Protein AF-A0A6M3KJ71-F1 (afdb_monomer)

Radius of gyration: 17.33 Å; Cα contacts (8 Å, |Δi|>4): 480; chains: 1; bounding box: 39×40×44 Å

Foldseek 3Di:
DQDAAFLVNVLVVLLVCLVVLFFAFEFECQLVNLVLLVCVVVVHQPVQCCQFQVQDSVCSVVLLLLLLLLLQPHPEYEALVLCVPPVLLVVPDPDDPVSVVSRVCRVVSCVVSPNPDRHYYHNQSLQLLQAPPAPDHVLNSQAQWEEEEEEQDPVVCVQSVVRHVHYHYDHADHTSRNRVVPPLVVLLVCLLVCLSVTSEYEYQDPSSSSSSRSSSSVSSHHYYDSHCLSVCLPVVDDDPSCVSFWHQDPVGSSHIHGDPPSVRND

InterPro domains:
  IPR055171 GT-D fold-like domain [PF22882] (7-231)

Sequence (266 aa):
MERIATVSQILDDIEHSINNELPFSLVRFGDGGLKVFEGYLNHKELYTQHRQEGIPLEFFGELTDGWVRCANEANYVDSPIVYFKDEIFIKRNKTSAGTKDLMSRWNEIHEKVGITNKNYCNPEIGHMLFAKNCKRNLLDIIHDKSICCITNYFEAEKLLSKYVGKVTFKIIPGFFGNHYNVCFNSIMDEIKEEATKYDLWLIGAGELGRLYTGEIKRCGGRTIDIGKVFDAWVRRKLDKRMLLIATLCEDHKLLFVIGNESENIE

Mean predicted aligned error: 4.55 Å

Solvent-accessible surface area (backbone atoms only — not comparable to full-atom values): 14289 Å² total; per-residue (Å²): 130,88,63,66,55,28,49,51,60,54,52,50,52,50,49,50,23,50,79,67,67,40,57,32,22,34,41,68,46,62,74,66,42,49,51,50,50,56,27,57,78,66,75,44,86,60,61,66,57,26,59,32,35,40,44,57,80,84,46,49,61,60,50,50,55,44,38,30,50,23,42,50,71,29,68,30,29,41,36,63,63,69,46,65,76,71,45,56,53,62,73,72,46,93,66,54,69,68,56,53,55,53,52,73,41,42,66,61,53,35,53,75,69,59,41,77,60,68,48,25,26,54,64,60,41,42,50,58,41,27,21,63,85,46,100,69,36,48,63,72,67,42,43,67,31,37,33,36,33,36,29,58,57,72,71,46,50,77,60,48,54,78,54,26,60,38,71,47,78,49,76,44,54,49,89,59,48,22,32,47,75,74,44,42,66,60,52,53,51,48,32,68,76,42,24,63,80,29,58,35,33,44,31,32,44,71,85,62,31,44,48,51,34,31,49,22,25,76,53,46,5,26,29,36,49,34,44,65,44,59,52,26,47,68,68,72,47,72,55,82,72,47,58,77,46,37,45,79,33,90,93,36,72,78,31,24,39,59,46,91,87,54,88,47,64,108

Nearest PDB structures (foldseek):
  3lrx-assembly3_C  TM=5.865E-01  e=2.617E-01  Pyrococcus furiosus
  1ml4-assembly1_A  TM=4.928E-01  e=8.965E-01  Pyrococcus abyssi
  1duv-assembly1_I  TM=5.727E-01  e=2.597E+00  Escherichia coli
  4e2f-assembly1_E  TM=4.889E-01  e=6.725E+00  Escherichia coli K-12
  3csu-assembly1_A  TM=1.770E-01  e=5.376E+00  Escherichia coli K-12

pLDDT: mean 90.56, std 11.07, range [48.81, 98.88]

Structure (mmCIF, N/CA/C/O backbone):
data_AF-A0A6M3KJ71-F1
#
_entry.id   AF-A0A6M3KJ71-F1
#
loop_
_atom_site.group_PDB
_atom_site.id
_atom_site.type_symbol
_atom_site.label_atom_id
_atom_site.label_alt_id
_atom_site.label_comp_id
_atom_site.label_asym_id
_atom_site.label_entity_id
_atom_site.label_seq_id
_atom_site.pdbx_PDB_ins_code
_atom_site.Cartn_x
_atom_site.Cartn_y
_atom_site.Cartn_z
_atom_site.occupancy
_atom_site.B_iso_or_equiv
_atom_site.auth_seq_id
_atom_site.auth_comp_id
_atom_site.auth_asym_id
_atom_site.auth_atom_id
_atom_site.pdbx_PDB_model_num
ATOM 1 N N . MET A 1 1 ? -16.357 4.191 -19.929 1.00 60.72 1 MET A N 1
ATOM 2 C CA . MET A 1 1 ? -15.637 5.011 -18.934 1.00 60.72 1 MET A CA 1
ATOM 3 C C . MET A 1 1 ? -15.330 4.099 -17.764 1.00 60.72 1 MET A C 1
ATOM 5 O O . MET A 1 1 ? -16.259 3.474 -17.269 1.00 60.72 1 MET A O 1
ATOM 9 N N . GLU A 1 2 ? -14.062 3.930 -17.400 1.00 71.56 2 GLU A N 1
ATOM 10 C CA . GLU A 1 2 ? -13.696 3.055 -16.280 1.00 71.56 2 GLU A CA 1
ATOM 11 C C . GLU A 1 2 ? -14.212 3.652 -14.960 1.00 71.56 2 GLU A C 1
ATOM 13 O O . GLU A 1 2 ? -14.100 4.866 -14.723 1.00 71.56 2 GLU A O 1
ATOM 18 N N . ARG A 1 3 ? -14.842 2.804 -14.138 1.00 83.31 3 ARG A N 1
ATOM 19 C CA . ARG A 1 3 ? -15.396 3.178 -12.833 1.00 83.31 3 ARG A CA 1
ATOM 20 C C . ARG A 1 3 ? -14.259 3.226 -11.816 1.00 83.31 3 ARG A C 1
ATOM 22 O O . ARG A 1 3 ? -13.487 2.280 -11.722 1.00 83.31 3 ARG A O 1
ATOM 29 N N . ILE A 1 4 ? -14.185 4.322 -11.067 1.00 90.06 4 ILE A N 1
ATOM 30 C CA . ILE A 1 4 ? -13.265 4.479 -9.939 1.00 90.06 4 ILE A CA 1
ATOM 31 C C . ILE A 1 4 ? -14.068 4.281 -8.662 1.00 90.06 4 ILE A C 1
ATOM 33 O O . ILE A 1 4 ? -15.144 4.860 -8.521 1.00 90.06 4 ILE A O 1
ATOM 37 N N . ALA A 1 5 ? -13.571 3.425 -7.777 1.00 92.81 5 ALA A N 1
ATOM 38 C CA . ALA A 1 5 ? -14.164 3.180 -6.476 1.00 92.81 5 ALA A CA 1
ATOM 39 C C . ALA A 1 5 ? -14.009 4.410 -5.578 1.00 92.81 5 ALA A C 1
ATOM 41 O O . ALA A 1 5 ? -12.935 5.022 -5.530 1.00 92.81 5 ALA A O 1
ATOM 42 N N . THR A 1 6 ? -15.084 4.767 -4.877 1.00 91.81 6 THR A N 1
ATOM 43 C CA . THR A 1 6 ? -15.064 5.886 -3.927 1.00 91.81 6 THR A CA 1
ATOM 44 C C . THR A 1 6 ? -14.384 5.474 -2.628 1.00 91.81 6 THR A C 1
ATOM 46 O O . THR A 1 6 ? -14.260 4.285 -2.317 1.00 91.81 6 THR A O 1
ATOM 49 N N . VAL A 1 7 ? -13.943 6.458 -1.840 1.00 92.69 7 VAL A N 1
ATOM 50 C CA . VAL A 1 7 ? -13.374 6.192 -0.510 1.00 92.69 7 VAL A CA 1
ATOM 51 C C . VAL A 1 7 ? -14.382 5.446 0.365 1.00 92.69 7 VAL A C 1
ATOM 53 O O . VAL A 1 7 ? -14.001 4.474 1.011 1.00 92.69 7 VAL A O 1
ATOM 56 N N . SER A 1 8 ? -15.664 5.835 0.335 1.00 94.38 8 SER A N 1
ATOM 57 C CA . SER A 1 8 ? -16.718 5.160 1.104 1.00 94.38 8 SER A CA 1
ATOM 58 C C . SER A 1 8 ? -16.852 3.685 0.727 1.00 94.38 8 SER A C 1
ATOM 60 O O . SER A 1 8 ? -16.861 2.841 1.614 1.00 94.38 8 SER A O 1
ATOM 62 N N . GLN A 1 9 ? -16.875 3.359 -0.573 1.00 96.06 9 GLN A N 1
ATOM 63 C CA . GLN A 1 9 ? -16.955 1.966 -1.042 1.00 96.06 9 GLN A CA 1
ATOM 64 C C . GLN A 1 9 ? -15.791 1.121 -0.514 1.00 96.06 9 GLN A C 1
ATOM 66 O O . GLN A 1 9 ? -15.990 0.012 -0.030 1.00 96.06 9 GLN A O 1
ATOM 71 N N . ILE A 1 10 ? -14.573 1.665 -0.562 1.00 97.56 10 ILE A N 1
ATOM 72 C CA . ILE A 1 10 ? -13.379 0.962 -0.084 1.00 97.56 10 ILE A CA 1
ATOM 73 C C . ILE A 1 10 ? -13.416 0.796 1.442 1.00 97.56 10 ILE A C 1
ATOM 75 O O . ILE A 1 10 ? -13.064 -0.268 1.944 1.00 97.56 10 ILE A O 1
ATOM 79 N N . LEU A 1 11 ? -13.844 1.819 2.187 1.00 98.06 11 LEU A N 1
ATOM 80 C CA . LEU A 1 11 ? -13.993 1.753 3.645 1.00 98.06 11 LEU A CA 1
ATOM 81 C C . LEU A 1 11 ? -15.028 0.701 4.069 1.00 98.06 11 LEU A C 1
ATOM 83 O O . LEU A 1 11 ? -14.771 -0.049 5.013 1.00 98.06 11 LEU A O 1
ATOM 87 N N . ASP A 1 12 ? -16.160 0.625 3.370 1.00 98.19 12 ASP A N 1
ATOM 88 C CA . ASP A 1 12 ? -17.207 -0.361 3.640 1.00 98.19 12 ASP A CA 1
ATOM 89 C C . ASP A 1 12 ? -16.717 -1.787 3.354 1.00 98.19 12 ASP A C 1
ATOM 91 O O . ASP A 1 12 ? -16.912 -2.679 4.179 1.00 98.19 12 ASP A O 1
ATOM 95 N N . ASP A 1 13 ? -15.992 -1.997 2.252 1.00 98.62 13 ASP A N 1
ATOM 96 C CA . ASP A 1 13 ? -15.409 -3.302 1.928 1.00 98.62 13 ASP A CA 1
ATOM 97 C C . ASP A 1 13 ? -14.323 -3.730 2.922 1.00 98.62 13 ASP A C 1
ATOM 99 O O . ASP A 1 13 ? -14.247 -4.909 3.276 1.00 98.62 13 ASP A O 1
ATOM 103 N N . ILE A 1 14 ? -13.489 -2.794 3.395 1.00 98.69 14 ILE A N 1
ATOM 104 C CA . ILE A 1 14 ? -12.480 -3.069 4.430 1.00 98.69 14 ILE A CA 1
ATOM 105 C C . ILE A 1 14 ? -13.166 -3.502 5.726 1.00 98.69 14 ILE A C 1
ATOM 107 O O . ILE A 1 14 ? -12.809 -4.531 6.295 1.00 98.69 14 ILE A O 1
ATOM 111 N N . GLU A 1 15 ? -14.158 -2.746 6.199 1.00 98.50 15 GLU A N 1
ATOM 112 C CA . GLU A 1 15 ? -14.886 -3.088 7.424 1.00 98.50 15 GLU A CA 1
ATOM 113 C C . GLU A 1 15 ? -15.635 -4.414 7.282 1.00 98.50 15 GLU A C 1
ATOM 115 O O . GLU A 1 15 ? -15.572 -5.258 8.177 1.00 98.50 15 GLU A O 1
ATOM 120 N N . HIS A 1 16 ? -16.301 -4.634 6.148 1.00 98.69 16 HIS A N 1
ATOM 121 C CA . HIS A 1 16 ? -16.966 -5.897 5.859 1.00 98.69 16 HIS A CA 1
ATOM 122 C C . HIS A 1 16 ? -15.974 -7.063 5.890 1.00 98.69 16 HIS A C 1
ATOM 124 O O . HIS A 1 16 ? -16.242 -8.085 6.522 1.00 98.69 16 HIS A O 1
ATOM 130 N N . SER A 1 17 ? -14.813 -6.900 5.258 1.00 98.81 17 SER A N 1
ATOM 131 C CA . SER A 1 17 ? -13.751 -7.899 5.245 1.00 98.81 17 SER A CA 1
ATOM 132 C C . SER A 1 17 ? -13.217 -8.200 6.646 1.00 98.81 17 SER A C 1
ATOM 134 O O . SER A 1 17 ? -13.065 -9.375 6.980 1.00 98.81 17 SER A O 1
ATOM 136 N N . ILE A 1 18 ? -12.993 -7.177 7.477 1.00 98.62 18 ILE A N 1
ATOM 137 C CA . ILE A 1 18 ? -12.570 -7.345 8.874 1.00 98.62 18 ILE A CA 1
ATOM 138 C C . ILE A 1 18 ? -13.637 -8.116 9.660 1.00 98.62 18 ILE A C 1
ATOM 140 O O . ILE A 1 18 ? -13.325 -9.119 10.295 1.00 98.62 18 ILE A O 1
ATOM 144 N N . ASN A 1 19 ? -14.900 -7.693 9.581 1.00 98.31 19 ASN A N 1
ATOM 145 C CA . ASN A 1 19 ? -15.990 -8.258 10.381 1.00 98.31 19 ASN A CA 1
ATOM 146 C C . ASN A 1 19 ? -16.378 -9.692 9.987 1.00 98.31 19 ASN A C 1
ATOM 148 O O . ASN A 1 19 ? -16.940 -10.411 10.807 1.00 98.31 19 ASN A O 1
ATOM 152 N N . ASN A 1 20 ? -16.107 -10.098 8.744 1.00 98.50 20 ASN A N 1
ATOM 153 C CA . ASN A 1 20 ? -16.465 -11.422 8.216 1.00 98.50 20 ASN A CA 1
ATOM 154 C C . ASN A 1 20 ? -15.248 -12.308 7.958 1.00 98.50 20 ASN A C 1
ATOM 156 O O . ASN A 1 20 ? -15.350 -13.337 7.295 1.00 98.50 20 ASN A O 1
ATOM 160 N N . GLU A 1 21 ? -14.086 -11.873 8.428 1.00 98.00 21 GLU A N 1
ATOM 161 C CA . GLU A 1 21 ? -12.820 -12.547 8.216 1.00 98.00 21 GLU A CA 1
ATOM 162 C C . GLU A 1 21 ? -12.514 -12.885 6.735 1.00 98.00 21 GLU A C 1
ATOM 164 O O . GLU A 1 21 ? -11.814 -13.850 6.423 1.00 98.00 21 GLU A O 1
ATOM 169 N N . LEU A 1 22 ? -12.933 -12.038 5.792 1.00 98.69 22 LEU A N 1
ATOM 170 C CA . LEU A 1 22 ? -12.684 -12.263 4.365 1.00 98.69 22 LEU A CA 1
ATOM 171 C C . LEU A 1 22 ? -11.316 -11.715 3.942 1.00 98.69 22 LEU A C 1
ATOM 173 O O . LEU A 1 22 ? -10.945 -10.642 4.417 1.00 98.69 22 LEU A O 1
ATOM 177 N N . PRO A 1 23 ? -10.570 -12.376 3.040 1.00 98.75 23 PRO A N 1
ATOM 178 C CA . PRO A 1 23 ? -9.295 -11.853 2.559 1.00 98.75 23 PRO A CA 1
ATOM 179 C C . PRO A 1 23 ? -9.476 -10.564 1.753 1.00 98.75 23 PRO A C 1
ATOM 181 O O . PRO A 1 23 ? -10.368 -10.471 0.904 1.00 98.75 23 PRO A O 1
ATOM 184 N N . PHE A 1 24 ? -8.594 -9.588 1.966 1.00 98.81 24 PHE A N 1
ATOM 185 C CA . PHE A 1 24 ? -8.672 -8.291 1.292 1.00 98.81 24 PHE A CA 1
ATOM 186 C C . PHE A 1 24 ? -7.295 -7.757 0.916 1.00 98.81 24 PHE A C 1
ATOM 188 O O . PHE A 1 24 ? -6.362 -7.834 1.711 1.00 98.81 24 PHE A O 1
ATOM 195 N N . SER A 1 25 ? -7.164 -7.164 -0.271 1.00 98.75 25 SER A N 1
ATOM 196 C CA . SER A 1 25 ? -5.983 -6.370 -0.612 1.00 98.75 25 SER A CA 1
ATOM 197 C C . SER A 1 25 ? -6.306 -5.159 -1.478 1.00 98.75 25 SER A C 1
ATOM 199 O O . SER A 1 25 ? -7.096 -5.230 -2.423 1.00 98.75 25 SER A O 1
ATOM 201 N N . LEU A 1 26 ? -5.629 -4.055 -1.166 1.00 98.56 26 LEU A N 1
ATOM 202 C CA . LEU A 1 26 ? -5.510 -2.879 -2.020 1.00 98.56 26 LEU A CA 1
ATOM 203 C C . LEU A 1 26 ? -4.036 -2.682 -2.375 1.00 98.56 26 LEU A C 1
ATOM 205 O O . LEU A 1 26 ? -3.204 -2.487 -1.486 1.00 98.56 26 LEU A O 1
ATOM 209 N N . VAL A 1 27 ? -3.730 -2.707 -3.672 1.00 97.00 27 VAL A N 1
ATOM 210 C CA . VAL A 1 27 ? -2.364 -2.590 -4.206 1.00 97.00 27 VAL A CA 1
ATOM 211 C C . VAL A 1 27 ? -2.222 -1.285 -4.981 1.00 97.00 27 VAL A C 1
ATOM 213 O O . VAL A 1 27 ? -3.121 -0.912 -5.734 1.00 97.00 27 VAL A O 1
ATOM 216 N N . ARG A 1 28 ? -1.095 -0.581 -4.819 1.00 94.38 28 ARG A N 1
ATOM 217 C CA . ARG A 1 28 ? -0.851 0.694 -5.508 1.00 94.38 28 ARG A CA 1
ATOM 218 C C . ARG A 1 28 ? 0.450 0.675 -6.288 1.00 94.38 28 ARG A C 1
ATOM 220 O O . ARG A 1 28 ? 1.508 0.425 -5.726 1.00 94.38 28 ARG A O 1
ATOM 227 N N . PHE A 1 29 ? 0.413 0.996 -7.569 1.00 90.56 29 PHE A N 1
ATOM 228 C CA . PHE A 1 29 ? 1.568 1.120 -8.446 1.00 90.56 29 PHE A CA 1
ATOM 229 C C . PHE A 1 29 ? 2.122 2.540 -8.467 1.00 90.56 29 PHE A C 1
ATOM 231 O O . PHE A 1 29 ? 3.341 2.711 -8.357 1.00 90.56 29 PHE A O 1
ATOM 238 N N . GLY A 1 30 ? 1.267 3.562 -8.530 1.00 85.19 30 GLY A N 1
ATOM 239 C CA . GLY A 1 30 ? 1.697 4.945 -8.728 1.00 85.19 30 GLY A CA 1
ATOM 240 C C . GLY A 1 30 ? 2.661 5.115 -9.916 1.00 85.19 30 GLY A C 1
ATOM 241 O O . GLY A 1 30 ? 2.751 4.284 -10.817 1.00 85.19 30 GLY A O 1
ATOM 242 N N . ASP A 1 31 ? 3.443 6.196 -9.921 1.00 83.56 31 ASP A N 1
ATOM 243 C CA . ASP A 1 31 ? 4.436 6.437 -10.978 1.00 83.56 31 ASP A CA 1
ATOM 244 C C . ASP A 1 31 ? 5.687 5.552 -10.851 1.00 83.56 31 ASP A C 1
ATOM 246 O O . ASP A 1 31 ? 6.355 5.300 -11.849 1.00 83.56 31 ASP A O 1
ATOM 250 N N . GLY A 1 32 ? 6.024 5.092 -9.641 1.00 86.31 32 GLY A N 1
ATOM 251 C CA . GLY A 1 32 ? 7.152 4.184 -9.404 1.00 86.31 32 GLY A CA 1
ATOM 252 C C . GLY A 1 32 ? 6.937 2.817 -10.052 1.00 86.31 32 GLY A C 1
ATOM 253 O O . GLY A 1 32 ? 7.763 2.384 -10.854 1.00 86.31 32 GLY A O 1
ATOM 254 N N . GLY A 1 33 ? 5.776 2.203 -9.801 1.00 91.19 33 GLY A N 1
ATOM 255 C CA . GLY A 1 33 ? 5.411 0.911 -10.380 1.00 91.19 33 GLY A CA 1
ATOM 256 C C . GLY A 1 33 ? 5.304 0.964 -11.904 1.00 91.19 33 GLY A C 1
ATOM 257 O O . GLY A 1 33 ? 5.854 0.105 -12.588 1.00 91.19 33 GLY A O 1
ATOM 258 N N . LEU A 1 34 ? 4.709 2.031 -12.454 1.00 91.75 34 LEU A N 1
ATOM 259 C CA . LEU A 1 34 ? 4.659 2.233 -13.907 1.00 91.75 34 LEU A CA 1
ATOM 260 C C . LEU A 1 34 ? 6.055 2.357 -14.535 1.00 91.75 34 LEU A C 1
ATOM 262 O O . LEU A 1 34 ? 6.270 1.843 -15.628 1.00 91.75 34 LEU A O 1
ATOM 266 N N . LYS A 1 35 ? 7.024 2.997 -13.861 1.00 91.56 35 LYS A N 1
ATOM 267 C CA . LYS A 1 35 ? 8.410 3.079 -14.367 1.00 91.56 35 LYS A CA 1
ATOM 268 C C . LYS A 1 35 ? 9.074 1.710 -14.421 1.00 91.56 35 LYS A C 1
ATOM 270 O O . LYS A 1 35 ? 9.840 1.461 -15.346 1.00 91.56 35 LYS A O 1
ATOM 275 N N . VAL A 1 36 ? 8.799 0.851 -13.440 1.00 93.31 36 VAL A N 1
ATOM 276 C CA . VAL A 1 36 ? 9.319 -0.521 -13.413 1.00 93.31 36 VAL A CA 1
ATOM 277 C C . VAL A 1 36 ? 8.710 -1.342 -14.545 1.00 93.31 36 VAL A C 1
ATOM 279 O O . VAL A 1 36 ? 9.464 -1.936 -15.309 1.00 93.31 36 VAL A O 1
ATOM 282 N N . PHE A 1 37 ? 7.386 -1.299 -14.733 1.00 94.88 37 PHE A N 1
ATOM 283 C CA . PHE A 1 37 ? 6.738 -1.986 -15.855 1.00 94.88 37 PHE A CA 1
ATOM 284 C C . PHE A 1 37 ? 7.225 -1.486 -17.217 1.00 94.88 37 PHE A C 1
ATOM 286 O O . PHE A 1 37 ? 7.590 -2.292 -18.066 1.00 94.88 37 PHE A O 1
ATOM 293 N N . GLU A 1 38 ? 7.293 -0.169 -17.428 1.00 93.81 38 GLU A N 1
ATOM 294 C CA . GLU A 1 38 ? 7.803 0.403 -18.680 1.00 93.81 38 GLU A CA 1
ATOM 295 C C . GLU A 1 38 ? 9.272 0.024 -18.909 1.00 93.81 38 GLU A C 1
ATOM 297 O O . GLU A 1 38 ? 9.673 -0.246 -20.039 1.00 93.81 38 GLU A O 1
ATOM 302 N N . GLY A 1 39 ? 10.092 0.003 -17.856 1.00 92.81 39 GLY A N 1
ATOM 303 C CA . GLY A 1 39 ? 11.475 -0.447 -17.954 1.00 92.81 39 GLY A CA 1
ATOM 304 C C . GLY A 1 39 ? 11.566 -1.914 -18.365 1.00 92.81 39 GLY A C 1
ATOM 305 O O . GLY A 1 39 ? 12.260 -2.225 -19.329 1.00 92.81 39 GLY A O 1
ATOM 306 N N . TYR A 1 40 ? 10.795 -2.781 -17.709 1.00 92.88 40 TYR A N 1
ATOM 307 C CA . TYR A 1 40 ? 10.725 -4.210 -18.001 1.00 92.88 40 TYR A CA 1
ATOM 308 C C . TYR A 1 40 ? 10.257 -4.497 -19.437 1.00 92.88 40 TYR A C 1
ATOM 310 O O . TYR A 1 40 ? 10.962 -5.170 -20.186 1.00 92.88 40 TYR A O 1
ATOM 318 N N . LEU A 1 41 ? 9.133 -3.908 -19.864 1.00 93.38 41 LEU A N 1
ATOM 319 C CA . LEU A 1 41 ? 8.573 -4.080 -21.214 1.00 93.38 41 LEU A CA 1
ATOM 320 C C . LEU A 1 41 ? 9.524 -3.627 -22.331 1.00 93.38 41 LEU A C 1
ATOM 322 O O . LEU A 1 41 ? 9.450 -4.132 -23.447 1.00 93.38 41 LEU A O 1
ATOM 326 N N . ASN A 1 42 ? 10.394 -2.657 -22.046 1.00 93.12 42 ASN A N 1
ATOM 327 C CA . ASN A 1 42 ? 11.358 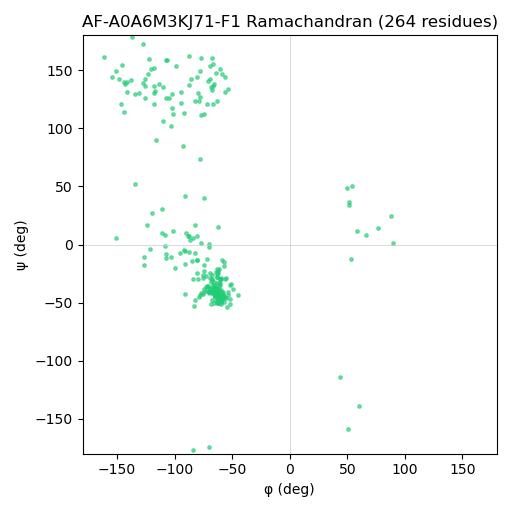-2.125 -23.007 1.00 93.12 42 ASN A CA 1
ATOM 328 C C . ASN A 1 42 ? 12.780 -2.679 -22.807 1.00 93.12 42 ASN A C 1
ATOM 330 O O . ASN A 1 42 ? 13.719 -2.115 -23.370 1.00 93.12 42 ASN A O 1
ATOM 334 N N . HIS A 1 43 ? 12.959 -3.721 -21.986 1.00 88.88 43 HIS A N 1
ATOM 335 C CA . HIS A 1 43 ? 14.265 -4.306 -21.658 1.00 88.88 43 HIS A CA 1
ATOM 336 C C . HIS A 1 43 ? 15.303 -3.269 -21.188 1.00 88.88 43 HIS A C 1
ATOM 338 O O . HIS A 1 43 ? 16.486 -3.341 -21.520 1.00 88.88 43 HIS A O 1
ATOM 344 N N . LYS A 1 44 ? 14.852 -2.257 -20.440 1.00 89.38 44 LYS A N 1
ATOM 345 C CA . LYS A 1 44 ? 15.721 -1.242 -19.842 1.00 89.38 44 LYS A CA 1
ATOM 346 C C . LYS A 1 44 ? 16.211 -1.725 -18.488 1.00 89.38 44 LYS A C 1
ATOM 348 O O . LYS A 1 44 ? 15.433 -2.184 -17.658 1.00 89.38 44 LYS A O 1
ATOM 353 N N . GLU A 1 45 ? 17.491 -1.503 -18.241 1.00 82.50 45 GLU A N 1
ATOM 354 C CA . GLU A 1 45 ? 18.113 -1.781 -16.954 1.00 82.50 45 GLU A CA 1
ATOM 355 C C . GLU A 1 45 ? 17.507 -0.923 -15.829 1.00 82.50 45 GLU A C 1
ATOM 357 O O . GLU A 1 45 ? 17.526 0.313 -15.870 1.00 82.50 45 GLU A O 1
ATOM 362 N N . LEU A 1 46 ? 17.003 -1.578 -14.781 1.00 89.25 46 LEU A N 1
ATOM 363 C CA . LEU A 1 46 ? 16.328 -0.956 -13.635 1.00 89.25 46 LEU A CA 1
ATOM 364 C C . LEU A 1 46 ? 17.308 -0.617 -12.495 1.00 89.25 46 LEU A C 1
ATOM 366 O O . LEU A 1 46 ? 17.012 -0.776 -11.309 1.00 89.25 46 LEU A O 1
ATOM 370 N N . TYR A 1 47 ? 18.487 -0.087 -12.847 1.00 88.44 47 TYR A N 1
ATOM 371 C CA . TYR A 1 47 ? 19.580 0.212 -11.905 1.00 88.44 47 TYR A CA 1
ATOM 372 C C . TYR A 1 47 ? 19.181 1.123 -10.741 1.00 88.44 47 TYR A C 1
ATOM 374 O O . TYR A 1 47 ? 19.793 1.090 -9.673 1.00 88.44 47 TYR A O 1
ATOM 382 N N . THR A 1 48 ? 18.193 1.994 -10.941 1.00 85.50 48 THR A N 1
ATOM 383 C CA . THR A 1 48 ? 17.737 2.901 -9.885 1.00 85.50 48 THR A CA 1
ATOM 384 C C . THR A 1 48 ? 17.051 2.120 -8.770 1.00 85.50 48 THR A C 1
ATOM 386 O O . THR A 1 48 ? 17.458 2.246 -7.619 1.00 85.50 48 THR A O 1
ATOM 389 N N . GLN A 1 49 ? 16.088 1.267 -9.115 1.00 87.69 49 GLN A N 1
ATOM 390 C CA . GLN A 1 49 ? 15.373 0.408 -8.175 1.00 87.69 49 GLN A CA 1
ATOM 391 C C . GLN A 1 49 ? 16.297 -0.653 -7.575 1.00 87.69 49 GLN A C 1
ATOM 393 O O . GLN A 1 49 ? 16.281 -0.839 -6.360 1.00 87.69 49 GLN A O 1
ATOM 398 N N . HIS A 1 50 ? 17.173 -1.257 -8.388 1.00 89.50 50 HIS A N 1
ATOM 399 C CA . HIS A 1 50 ? 18.217 -2.164 -7.905 1.00 89.50 50 HIS A CA 1
ATOM 400 C C . HIS A 1 50 ? 19.037 -1.526 -6.775 1.00 89.50 50 HIS A C 1
ATOM 402 O O . HIS A 1 50 ? 19.152 -2.094 -5.695 1.00 89.50 50 HIS A O 1
ATOM 408 N N . ARG A 1 51 ? 19.548 -0.303 -6.976 1.00 87.56 51 ARG A N 1
ATOM 409 C CA . ARG A 1 51 ? 20.339 0.397 -5.948 1.00 87.56 51 ARG A CA 1
ATOM 410 C C . ARG A 1 51 ? 19.524 0.818 -4.728 1.00 87.56 51 ARG A C 1
ATOM 412 O O . ARG A 1 51 ? 20.080 0.912 -3.642 1.00 87.56 51 ARG A O 1
ATOM 419 N N . GLN A 1 52 ? 18.249 1.152 -4.905 1.00 87.12 52 GLN A N 1
ATOM 420 C CA . GLN A 1 52 ? 17.403 1.673 -3.827 1.00 87.12 52 GLN A CA 1
ATOM 421 C C . GLN A 1 52 ? 16.905 0.577 -2.890 1.00 87.12 52 GLN A C 1
ATOM 423 O O . GLN A 1 52 ? 16.913 0.763 -1.675 1.00 87.12 52 GLN A O 1
ATOM 428 N N . GLU A 1 53 ? 16.476 -0.546 -3.456 1.00 88.25 53 GLU A N 1
ATOM 429 C CA . GLU A 1 53 ? 15.805 -1.630 -2.733 1.00 88.25 53 GLU A CA 1
ATOM 430 C C . GLU A 1 53 ? 16.710 -2.863 -2.578 1.00 88.25 53 GLU A C 1
ATOM 432 O O . GLU A 1 53 ? 16.407 -3.761 -1.797 1.00 88.25 53 GLU A O 1
ATOM 437 N N . GLY A 1 54 ? 17.843 -2.913 -3.286 1.00 91.56 54 GLY A N 1
ATOM 438 C CA . GLY A 1 54 ? 18.756 -4.059 -3.307 1.00 91.56 54 GLY A CA 1
ATOM 439 C C . GLY A 1 54 ? 18.268 -5.221 -4.175 1.00 91.56 54 GLY A C 1
ATOM 440 O O . GLY A 1 54 ? 18.791 -6.322 -4.041 1.00 91.56 54 GLY A O 1
ATOM 441 N N . ILE A 1 55 ? 17.260 -4.997 -5.026 1.00 92.94 55 ILE A N 1
ATOM 442 C CA . ILE A 1 55 ? 16.621 -6.031 -5.853 1.00 92.94 55 ILE A CA 1
ATOM 443 C C . ILE A 1 55 ? 17.574 -6.451 -6.982 1.00 92.94 55 ILE A C 1
ATOM 445 O O . ILE A 1 55 ? 17.935 -5.582 -7.780 1.00 92.94 55 ILE A O 1
ATOM 449 N N . PRO A 1 56 ? 17.979 -7.729 -7.097 1.00 93.50 56 PRO A N 1
ATOM 450 C CA . PRO A 1 56 ? 18.829 -8.206 -8.187 1.00 93.50 56 PRO A CA 1
ATOM 451 C C . PRO A 1 56 ? 18.211 -7.920 -9.561 1.00 93.50 56 PRO A C 1
ATOM 453 O O . PRO A 1 56 ? 16.992 -7.975 -9.717 1.00 93.50 56 PRO A O 1
ATOM 456 N N . LEU A 1 57 ? 19.033 -7.595 -10.563 1.00 92.31 57 LEU A N 1
ATOM 457 C CA . LEU A 1 57 ? 18.534 -7.205 -11.891 1.00 92.31 57 LEU A CA 1
ATOM 458 C C . LEU A 1 57 ? 17.770 -8.355 -12.560 1.00 92.31 57 LEU A C 1
ATOM 460 O O . LEU A 1 57 ? 16.716 -8.150 -13.157 1.00 92.31 57 LEU A O 1
ATOM 464 N N . GLU A 1 58 ? 18.263 -9.571 -12.366 1.00 92.38 58 GLU A N 1
ATOM 465 C CA . GLU A 1 58 ? 17.657 -10.825 -12.793 1.00 92.38 58 GLU A CA 1
ATOM 466 C C . GLU A 1 58 ? 16.302 -11.106 -12.124 1.00 92.38 58 GLU A C 1
ATOM 468 O O . GLU A 1 58 ? 15.460 -11.778 -12.713 1.00 92.38 58 GLU A O 1
ATOM 473 N N . PHE A 1 59 ? 16.049 -10.546 -10.935 1.00 94.50 59 PHE A N 1
ATOM 474 C CA . PHE A 1 59 ? 14.805 -10.760 -10.194 1.00 94.50 59 PHE A CA 1
ATOM 475 C C . PHE A 1 59 ? 13.654 -9.882 -10.700 1.00 94.50 59 PHE A C 1
ATOM 477 O O . PHE A 1 59 ? 12.498 -10.128 -10.366 1.00 94.50 59 PHE A O 1
ATOM 484 N N . PHE A 1 60 ? 13.915 -8.857 -11.519 1.00 93.44 60 PHE A N 1
ATOM 485 C CA . PHE A 1 60 ? 12.848 -7.946 -11.944 1.00 93.44 60 PHE A CA 1
ATOM 486 C C . PHE A 1 60 ? 11.757 -8.620 -12.778 1.00 93.44 60 PHE A C 1
ATOM 488 O O . PHE A 1 60 ? 10.617 -8.180 -12.690 1.00 93.44 60 PHE A O 1
ATOM 495 N N . GLY A 1 61 ? 12.065 -9.691 -13.519 1.00 94.19 61 GLY A N 1
ATOM 496 C CA . GLY A 1 61 ? 11.035 -10.476 -14.207 1.00 94.19 61 GLY A CA 1
ATOM 497 C C . GLY A 1 61 ? 10.078 -11.158 -13.228 1.00 94.19 61 GLY A C 1
ATOM 498 O O . GLY A 1 61 ? 8.864 -10.994 -13.324 1.00 94.19 61 GLY A O 1
ATOM 499 N N . GLU A 1 62 ? 10.626 -11.839 -12.220 1.00 95.81 62 GLU A N 1
ATOM 500 C CA . GLU A 1 62 ? 9.830 -12.474 -11.163 1.00 95.81 62 GLU A CA 1
ATOM 501 C C . GLU A 1 62 ? 9.051 -11.441 -10.338 1.00 95.81 62 GLU A C 1
ATOM 503 O O . GLU A 1 62 ? 7.886 -11.658 -9.995 1.00 95.81 62 GLU A O 1
ATOM 508 N N . LEU A 1 63 ? 9.660 -10.282 -10.065 1.00 95.81 63 LEU A N 1
ATOM 509 C CA . LEU A 1 63 ? 9.008 -9.162 -9.392 1.00 95.81 63 LEU A CA 1
ATOM 510 C C . LEU A 1 63 ? 7.791 -8.671 -10.184 1.00 95.81 63 LEU A C 1
ATOM 512 O O . LEU A 1 63 ? 6.719 -8.509 -9.598 1.00 95.81 63 LEU A O 1
ATOM 516 N N . THR A 1 64 ? 7.935 -8.438 -11.494 1.00 96.06 64 THR A N 1
ATOM 517 C CA . THR A 1 64 ? 6.827 -7.963 -12.333 1.00 96.06 64 THR A CA 1
ATOM 518 C C . THR A 1 64 ? 5.722 -9.002 -12.455 1.00 96.06 64 THR A C 1
ATOM 520 O O . THR A 1 64 ? 4.555 -8.645 -12.302 1.00 96.06 64 THR A O 1
ATOM 523 N N . ASP A 1 65 ? 6.063 -10.279 -12.627 1.00 97.38 65 ASP A N 1
ATOM 524 C CA . ASP A 1 65 ? 5.080 -11.366 -12.684 1.00 97.38 65 ASP A CA 1
ATOM 525 C C . ASP A 1 65 ? 4.324 -11.501 -11.356 1.00 97.38 65 ASP A C 1
ATOM 527 O O . ASP A 1 65 ? 3.097 -11.660 -11.315 1.00 97.38 65 ASP A O 1
ATOM 531 N N . GLY A 1 66 ? 5.049 -11.383 -10.242 1.00 98.00 66 GLY A N 1
ATOM 532 C CA . GLY A 1 66 ? 4.478 -11.351 -8.904 1.00 98.00 66 GLY A CA 1
ATOM 533 C C . GLY A 1 66 ? 3.530 -10.168 -8.719 1.00 98.00 66 GLY A C 1
ATOM 534 O O . GLY A 1 66 ? 2.416 -10.348 -8.229 1.00 98.00 66 GLY A O 1
ATOM 535 N N . TRP A 1 67 ? 3.915 -8.969 -9.154 1.00 97.69 67 TRP A N 1
ATOM 536 C CA . TRP A 1 67 ? 3.061 -7.781 -9.095 1.00 97.69 67 TRP A CA 1
ATOM 537 C C . TRP A 1 67 ? 1.787 -7.914 -9.924 1.00 97.69 67 TRP A C 1
ATOM 539 O O . TRP A 1 67 ? 0.717 -7.567 -9.427 1.00 97.69 67 TRP A O 1
ATOM 549 N N . VAL A 1 68 ? 1.882 -8.429 -11.152 1.00 98.00 68 VAL A N 1
ATOM 550 C CA . VAL A 1 68 ? 0.721 -8.662 -12.025 1.00 98.00 68 VAL A CA 1
ATOM 551 C C . VAL A 1 68 ? -0.256 -9.623 -11.354 1.00 98.00 68 VAL A C 1
ATOM 553 O O . VAL A 1 68 ? -1.454 -9.346 -11.287 1.00 98.00 68 VAL A O 1
ATOM 556 N N . ARG A 1 69 ? 0.254 -10.713 -10.770 1.00 98.38 69 ARG A N 1
ATOM 557 C CA . ARG A 1 69 ? -0.559 -11.656 -9.993 1.00 98.38 69 ARG A CA 1
ATOM 558 C C . ARG A 1 69 ? -1.239 -10.975 -8.805 1.00 98.38 69 ARG A C 1
ATOM 560 O O . ARG A 1 69 ? -2.449 -11.097 -8.650 1.00 98.38 69 ARG A O 1
ATOM 567 N N . CYS A 1 70 ? -0.484 -10.213 -8.011 1.00 98.19 70 CYS A N 1
ATOM 568 C CA . CYS A 1 70 ? -1.024 -9.488 -6.858 1.00 98.19 70 CYS A CA 1
ATOM 569 C C . CYS A 1 70 ? -2.114 -8.488 -7.271 1.00 98.19 70 CYS A C 1
ATOM 571 O O . CYS A 1 70 ? -3.135 -8.396 -6.599 1.00 98.19 70 CYS A O 1
ATOM 573 N N . ALA A 1 71 ? -1.931 -7.775 -8.386 1.00 97.81 71 ALA A N 1
ATOM 574 C CA . ALA A 1 71 ? -2.927 -6.851 -8.921 1.00 97.81 71 ALA A CA 1
ATOM 575 C C . ALA A 1 71 ? -4.204 -7.574 -9.367 1.00 97.81 71 ALA A C 1
ATOM 577 O O . ALA A 1 71 ? -5.306 -7.141 -9.036 1.00 97.81 71 ALA A O 1
ATOM 578 N N . ASN A 1 72 ? -4.065 -8.689 -10.085 1.00 98.19 72 ASN A N 1
ATOM 579 C CA . ASN A 1 72 ? -5.200 -9.469 -10.583 1.00 98.19 72 ASN A CA 1
ATOM 580 C C . ASN A 1 72 ? -6.003 -10.139 -9.467 1.00 98.19 72 ASN A C 1
ATOM 582 O O . ASN A 1 72 ? -7.213 -10.301 -9.594 1.00 98.19 72 ASN A O 1
ATOM 586 N N . GLU A 1 73 ? -5.347 -10.474 -8.361 1.00 98.19 73 GLU A N 1
ATOM 587 C CA . GLU A 1 73 ? -5.989 -11.025 -7.171 1.00 98.19 73 GLU A CA 1
ATOM 588 C C . GLU A 1 73 ? -6.547 -9.940 -6.237 1.00 98.19 73 GLU A C 1
ATOM 590 O O . GLU A 1 73 ? -7.324 -10.268 -5.343 1.00 98.19 73 GLU A O 1
ATOM 595 N N . ALA A 1 74 ? -6.177 -8.665 -6.395 1.00 98.50 74 ALA A N 1
ATOM 596 C CA . ALA A 1 74 ? -6.553 -7.602 -5.463 1.00 98.50 74 ALA A CA 1
ATOM 597 C C . ALA A 1 74 ? -8.045 -7.246 -5.489 1.00 98.50 74 ALA A C 1
ATOM 599 O O . ALA A 1 74 ? -8.729 -7.395 -6.498 1.00 98.50 74 ALA A O 1
ATOM 600 N N . ASN A 1 75 ? -8.564 -6.728 -4.372 1.00 98.50 75 ASN A N 1
ATOM 601 C CA . ASN A 1 75 ? -9.896 -6.112 -4.368 1.00 98.50 75 ASN A CA 1
ATOM 602 C C . ASN A 1 75 ? -9.865 -4.799 -5.142 1.00 98.50 75 ASN A C 1
ATOM 604 O O . ASN A 1 75 ? -10.777 -4.532 -5.920 1.00 98.50 75 ASN A O 1
ATOM 608 N N . TYR A 1 76 ? -8.789 -4.033 -4.945 1.00 97.94 76 TYR A N 1
ATOM 609 C CA . TYR A 1 76 ? -8.582 -2.731 -5.557 1.00 97.94 76 TYR A CA 1
ATOM 610 C C . TYR A 1 76 ? -7.146 -2.559 -6.044 1.00 97.94 76 TYR A C 1
ATOM 612 O O . TYR A 1 76 ? -6.192 -2.955 -5.368 1.00 97.94 76 TYR A O 1
ATOM 620 N N . VAL A 1 77 ? -7.006 -1.914 -7.199 1.00 96.00 77 VAL A N 1
ATOM 621 C CA . VAL A 1 77 ? -5.720 -1.497 -7.770 1.00 96.00 77 VAL A CA 1
ATOM 622 C C . VAL A 1 77 ? -5.790 -0.006 -8.065 1.00 96.00 77 VAL A C 1
ATOM 624 O O . VAL A 1 77 ? -6.797 0.466 -8.587 1.00 96.00 77 VAL A O 1
ATOM 627 N N . ASP A 1 78 ? -4.760 0.769 -7.740 1.00 90.94 78 ASP A N 1
ATOM 628 C CA . ASP A 1 78 ? -4.786 2.186 -8.106 1.00 90.94 78 ASP A CA 1
ATOM 629 C C . ASP A 1 78 ? -4.722 2.417 -9.624 1.00 90.94 78 ASP A C 1
ATOM 631 O O . ASP A 1 78 ? -4.224 1.606 -10.406 1.00 90.94 78 ASP A O 1
ATOM 635 N N . SER A 1 79 ? -5.241 3.566 -10.054 1.00 86.50 79 SER A N 1
ATOM 636 C CA . SER A 1 79 ? -5.101 4.021 -11.432 1.00 86.50 79 SER A CA 1
ATOM 637 C C . SER A 1 79 ? -4.885 5.530 -11.498 1.00 86.50 79 SER A C 1
ATOM 639 O O . SER A 1 79 ? -5.665 6.294 -10.922 1.00 86.50 79 SER A O 1
ATOM 641 N N . PRO A 1 80 ? -3.885 6.014 -12.257 1.00 83.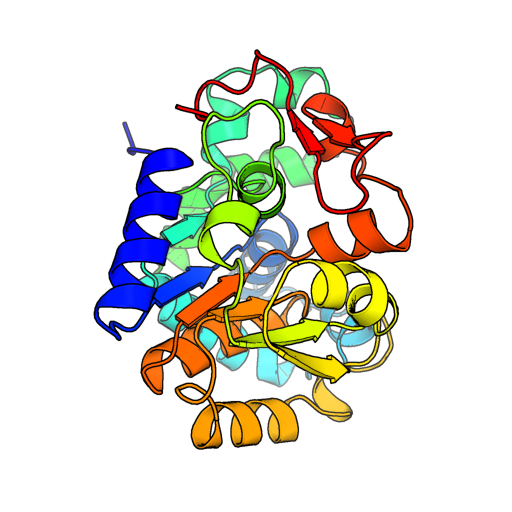81 80 PRO A N 1
ATOM 642 C CA . PRO A 1 80 ? -3.662 7.442 -12.434 1.00 83.81 80 PRO A CA 1
ATOM 643 C C . PRO A 1 80 ? -4.739 8.130 -13.283 1.00 83.81 80 PRO A C 1
ATOM 645 O O . PRO A 1 80 ? -4.646 9.341 -13.469 1.00 83.81 80 PRO A O 1
ATOM 648 N N . ILE A 1 81 ? -5.769 7.418 -13.766 1.00 80.19 81 ILE A N 1
ATOM 649 C CA . ILE A 1 81 ? -6.875 7.985 -14.555 1.00 80.19 81 ILE A CA 1
ATOM 650 C C . ILE A 1 81 ? -7.523 9.211 -13.895 1.00 80.19 81 ILE A C 1
ATOM 652 O O . ILE A 1 81 ? -7.898 10.155 -14.589 1.00 80.19 81 ILE A O 1
ATOM 656 N N . VAL A 1 82 ? -7.597 9.242 -12.560 1.00 72.75 82 VAL A N 1
ATOM 657 C CA . VAL A 1 82 ? -8.147 10.376 -11.795 1.00 72.75 82 VAL A CA 1
ATOM 658 C C . VAL A 1 82 ? -7.384 11.679 -12.036 1.00 72.75 82 VAL A C 1
ATOM 660 O O . VAL A 1 82 ? -7.977 12.749 -12.025 1.00 72.75 82 VAL A O 1
ATOM 663 N N . TYR A 1 83 ? -6.086 11.618 -12.335 1.00 73.00 83 TYR A N 1
ATOM 664 C CA . TYR A 1 83 ? -5.294 12.815 -12.614 1.00 73.00 83 TYR A CA 1
ATOM 665 C C . TYR A 1 83 ? -5.580 13.420 -13.993 1.00 73.00 83 TYR A C 1
ATOM 667 O O . TYR A 1 83 ? -5.227 14.576 -14.234 1.00 73.00 83 TYR A O 1
ATOM 675 N N . PHE A 1 84 ? -6.193 12.647 -14.891 1.00 71.75 84 PHE A N 1
ATOM 676 C CA . PHE A 1 84 ? -6.491 13.056 -16.262 1.00 71.75 84 PHE A CA 1
ATOM 677 C C . PHE A 1 84 ? -7.935 13.513 -16.457 1.00 71.75 84 PHE A C 1
ATOM 679 O O . PHE A 1 84 ? -8.191 14.231 -17.418 1.00 71.75 84 PHE A O 1
ATOM 686 N N . LYS A 1 85 ? -8.863 13.133 -15.567 1.00 66.75 85 LYS A N 1
ATOM 687 C CA . LYS A 1 85 ? -10.280 13.513 -15.687 1.00 66.75 85 LYS A CA 1
ATOM 688 C C . LYS A 1 85 ? -10.511 15.014 -15.486 1.00 66.75 85 LYS A C 1
ATOM 690 O O . LYS A 1 85 ? -11.231 15.606 -16.280 1.00 66.75 85 LYS A O 1
ATOM 695 N N . ASP A 1 86 ? -9.822 15.633 -14.526 1.00 56.72 86 ASP A N 1
ATOM 696 C CA . ASP A 1 86 ? -10.173 17.003 -14.112 1.00 56.72 86 ASP A CA 1
ATOM 697 C C . ASP A 1 86 ? -9.167 18.072 -14.560 1.00 56.72 86 ASP A C 1
ATOM 699 O O . ASP A 1 86 ? -9.343 19.250 -14.265 1.00 56.72 86 ASP A O 1
ATOM 703 N N . GLU A 1 87 ? -8.074 17.697 -15.238 1.00 54.03 87 GLU A N 1
ATOM 704 C CA . GLU A 1 87 ? -6.923 18.553 -15.606 1.00 54.03 87 GLU A CA 1
ATOM 705 C C . GLU A 1 87 ? -6.246 19.330 -14.449 1.00 54.03 87 GLU A C 1
ATOM 707 O O . GLU A 1 87 ? -5.138 19.845 -14.625 1.00 54.03 87 GLU A O 1
ATOM 712 N N . ILE A 1 88 ? -6.854 19.408 -13.260 1.00 52.69 88 ILE A N 1
ATOM 713 C CA . ILE A 1 88 ? -6.381 20.133 -12.073 1.00 52.69 88 ILE A CA 1
ATOM 714 C C . ILE A 1 88 ? -4.988 19.635 -11.693 1.00 52.69 88 ILE A C 1
ATOM 716 O O . ILE A 1 88 ? -4.063 20.425 -11.473 1.00 52.69 88 ILE A O 1
ATOM 720 N N . PHE A 1 89 ? -4.810 18.314 -11.701 1.00 55.72 89 PHE A N 1
ATOM 721 C CA . PHE A 1 89 ? -3.535 17.696 -11.379 1.00 55.72 89 PHE A CA 1
ATOM 722 C C . PHE A 1 89 ? -2.480 17.957 -12.462 1.00 55.72 89 PHE A C 1
ATOM 724 O O . PHE A 1 89 ? -1.325 18.228 -12.150 1.00 55.72 89 PHE A O 1
ATOM 731 N N . ILE A 1 90 ? -2.853 17.968 -13.743 1.00 56.62 90 ILE A N 1
ATOM 732 C CA . ILE A 1 90 ? -1.916 18.234 -14.847 1.00 56.62 90 ILE A CA 1
ATOM 733 C C . ILE A 1 90 ? -1.452 19.697 -14.846 1.00 56.62 90 ILE A C 1
ATOM 735 O O . ILE A 1 90 ? -0.273 19.956 -15.118 1.00 56.62 90 ILE A O 1
ATOM 739 N N . LYS A 1 91 ? -2.354 20.635 -14.524 1.00 53.78 91 LYS A N 1
ATOM 740 C CA . LYS A 1 91 ? -2.108 22.086 -14.507 1.00 53.78 91 LYS A CA 1
ATOM 741 C C . LYS A 1 91 ? -1.269 22.534 -13.310 1.00 53.78 91 LYS A C 1
ATOM 743 O O . LYS A 1 91 ? -0.388 23.375 -13.472 1.00 53.78 91 LYS A O 1
ATOM 748 N N . ARG A 1 92 ? -1.513 21.979 -12.117 1.00 55.22 92 ARG A N 1
ATOM 749 C CA . ARG A 1 92 ? -0.844 22.419 -10.876 1.00 55.22 92 ARG A CA 1
ATOM 750 C C . ARG A 1 92 ? 0.448 21.661 -10.560 1.00 55.22 92 ARG A C 1
ATOM 752 O O . ARG A 1 92 ? 1.260 22.140 -9.769 1.00 55.22 92 ARG A O 1
ATOM 759 N N . ASN A 1 93 ? 0.672 20.502 -11.176 1.00 59.25 93 ASN A N 1
ATOM 760 C CA . ASN A 1 93 ? 1.810 19.656 -10.839 1.00 59.25 93 ASN A CA 1
ATOM 761 C C . ASN A 1 93 ? 3.011 19.918 -11.767 1.00 59.25 93 ASN A C 1
AT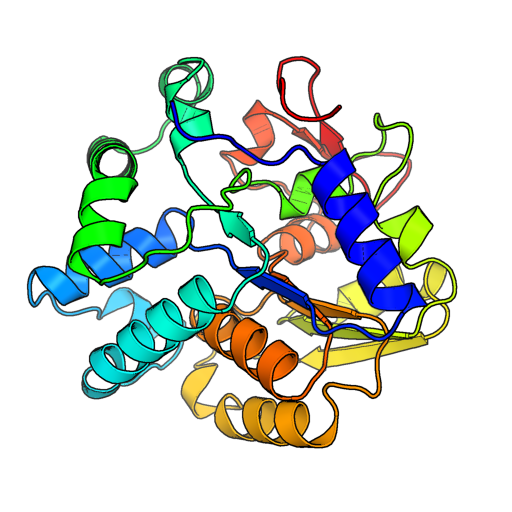OM 763 O O . ASN A 1 93 ? 2.939 19.748 -12.991 1.00 59.25 93 ASN A O 1
ATOM 767 N N . LYS A 1 94 ? 4.153 20.295 -11.168 1.00 61.94 94 LYS A N 1
ATOM 768 C CA . LYS A 1 94 ? 5.474 20.401 -11.829 1.00 61.94 94 LYS A CA 1
ATOM 769 C C . LYS A 1 94 ? 6.079 19.013 -12.090 1.00 61.94 94 LYS A C 1
ATOM 771 O O . LYS A 1 94 ? 7.268 18.788 -11.868 1.00 61.94 94 LYS A O 1
ATOM 776 N N . THR A 1 95 ? 5.259 18.053 -12.500 1.00 66.94 95 THR A N 1
ATOM 777 C CA . THR A 1 95 ? 5.728 16.732 -12.909 1.00 66.94 95 THR A CA 1
ATOM 778 C C . THR A 1 95 ? 6.456 16.864 -14.243 1.00 66.94 95 THR A C 1
ATOM 780 O O . THR A 1 95 ? 6.029 17.635 -15.107 1.00 66.94 95 THR A O 1
ATOM 783 N N . SER A 1 96 ? 7.557 16.132 -14.421 1.00 72.06 96 SER A N 1
ATOM 784 C CA . SER A 1 96 ? 8.294 16.134 -15.686 1.00 72.06 96 SER A CA 1
ATOM 785 C C . SER A 1 96 ? 7.405 15.643 -16.834 1.00 72.06 96 SER A C 1
ATOM 787 O O . SER A 1 96 ? 6.507 14.823 -16.627 1.00 72.06 96 SER A O 1
ATOM 789 N N . ALA A 1 97 ? 7.676 16.122 -18.052 1.00 75.44 97 ALA A N 1
ATOM 790 C CA . ALA A 1 97 ? 6.952 15.695 -19.250 1.00 75.44 97 ALA A CA 1
ATOM 791 C C . ALA A 1 97 ? 6.967 14.163 -19.413 1.00 75.44 97 ALA A C 1
ATOM 793 O O . ALA A 1 97 ? 5.927 13.574 -19.681 1.00 75.44 97 ALA A O 1
ATOM 794 N N . GLY A 1 98 ? 8.106 13.517 -19.133 1.00 80.44 98 GLY A N 1
ATOM 795 C CA . GLY A 1 98 ? 8.232 12.058 -19.195 1.00 80.44 98 GLY A CA 1
ATOM 796 C C . GLY A 1 98 ? 7.347 11.308 -18.194 1.00 80.44 98 GLY A C 1
ATOM 797 O O . GLY A 1 98 ? 6.783 10.278 -18.539 1.00 80.44 98 GLY A O 1
ATOM 798 N N . THR A 1 99 ? 7.155 11.820 -16.973 1.00 79.62 99 THR A N 1
ATOM 799 C CA . THR A 1 99 ? 6.222 11.187 -16.024 1.00 79.62 99 THR A CA 1
ATOM 800 C C . THR A 1 99 ? 4.768 11.386 -16.454 1.00 79.62 99 THR A C 1
ATOM 802 O O . THR A 1 99 ? 3.962 10.482 -16.267 1.00 79.62 99 THR A O 1
ATOM 805 N N . LYS A 1 100 ? 4.419 12.541 -17.043 1.00 81.06 100 LYS A N 1
ATOM 806 C CA . LYS A 1 100 ? 3.063 12.774 -17.572 1.00 81.06 100 LYS A CA 1
ATOM 807 C C . LYS A 1 100 ? 2.744 11.826 -18.732 1.00 81.06 100 LYS A C 1
ATOM 809 O O . LYS A 1 100 ? 1.660 11.257 -18.736 1.00 81.06 100 LYS A O 1
ATOM 814 N N . ASP A 1 101 ? 3.693 11.633 -19.648 1.00 85.25 101 ASP A N 1
ATOM 815 C CA . ASP A 1 101 ? 3.587 10.675 -20.759 1.00 85.25 101 ASP A CA 1
ATOM 816 C C . ASP A 1 101 ? 3.449 9.228 -20.266 1.00 85.25 101 ASP A C 1
ATOM 818 O O . ASP A 1 101 ? 2.545 8.500 -20.662 1.00 85.25 101 ASP A O 1
ATOM 822 N N . LEU A 1 102 ? 4.287 8.823 -19.310 1.00 87.44 102 LEU A N 1
ATOM 823 C CA . LEU A 1 102 ? 4.188 7.494 -18.712 1.00 87.44 102 LEU A CA 1
ATOM 824 C C . LEU A 1 102 ? 2.815 7.260 -18.067 1.00 87.44 102 LEU A C 1
ATOM 826 O O . LEU A 1 102 ? 2.193 6.218 -18.255 1.00 87.44 102 LEU A O 1
ATOM 830 N N . MET A 1 103 ? 2.338 8.237 -17.293 1.00 87.00 103 MET A N 1
ATOM 831 C CA . MET A 1 103 ? 1.059 8.128 -16.604 1.00 87.00 103 MET A CA 1
ATOM 832 C C . MET A 1 103 ? -0.126 8.167 -17.568 1.00 87.00 103 MET A C 1
ATOM 834 O O . MET A 1 103 ? -1.139 7.569 -17.238 1.00 87.00 103 MET A O 1
ATOM 838 N N . SER A 1 104 ? -0.047 8.828 -18.730 1.00 87.56 104 SER A N 1
ATOM 839 C CA . SER A 1 104 ? -1.147 8.812 -19.710 1.00 87.56 104 SER A CA 1
ATOM 840 C C . SER A 1 104 ? -1.261 7.459 -20.416 1.00 87.56 104 SER A C 1
ATOM 842 O O . SER A 1 104 ? -2.359 7.054 -20.792 1.00 87.56 104 SER A O 1
ATOM 844 N N . ARG A 1 105 ? -0.147 6.725 -20.518 1.00 90.75 105 ARG A N 1
ATOM 845 C CA . ARG A 1 105 ? -0.054 5.370 -21.083 1.00 90.75 105 ARG A CA 1
ATOM 846 C C . ARG A 1 105 ? -0.315 4.253 -20.066 1.00 90.75 105 ARG A C 1
ATOM 848 O O . ARG A 1 105 ? -0.141 3.082 -20.385 1.00 90.75 105 ARG A O 1
ATOM 855 N N . TRP A 1 106 ? -0.745 4.579 -18.847 1.00 91.38 106 TRP A N 1
ATOM 856 C CA . TRP A 1 106 ? -0.889 3.607 -17.756 1.00 91.38 106 TRP A CA 1
ATOM 857 C C . TRP A 1 106 ? -1.742 2.381 -18.124 1.00 91.38 106 TRP A C 1
ATOM 859 O O . TRP A 1 106 ? -1.343 1.261 -17.818 1.00 91.38 106 TRP A O 1
ATOM 869 N N . ASN A 1 107 ? -2.881 2.577 -18.803 1.00 91.31 107 ASN A N 1
ATOM 870 C CA . ASN A 1 107 ? -3.784 1.477 -19.146 1.00 91.31 107 ASN A CA 1
ATOM 871 C C . ASN A 1 107 ? -3.156 0.560 -20.205 1.00 91.31 107 ASN A C 1
ATOM 873 O O . ASN A 1 107 ? -3.222 -0.655 -20.073 1.00 91.31 107 ASN A O 1
ATOM 877 N N . GLU A 1 108 ? -2.470 1.137 -21.197 1.00 93.81 108 GLU A N 1
ATOM 878 C CA . GLU A 1 108 ? -1.700 0.378 -22.192 1.00 93.81 108 GLU A CA 1
ATOM 879 C C . GLU A 1 108 ? -0.608 -0.462 -21.514 1.00 93.81 108 GLU A C 1
ATOM 881 O O . GLU A 1 108 ? -0.430 -1.634 -21.836 1.00 93.81 108 GLU A O 1
ATOM 886 N N . ILE A 1 109 ? 0.115 0.123 -20.554 1.00 94.56 109 ILE A N 1
ATOM 887 C CA . ILE A 1 109 ? 1.161 -0.576 -19.798 1.00 94.56 109 ILE A CA 1
ATOM 888 C C . ILE A 1 109 ? 0.553 -1.732 -19.004 1.00 94.56 109 ILE A C 1
ATOM 890 O O . ILE A 1 109 ? 1.051 -2.850 -19.107 1.00 94.56 109 ILE A O 1
ATOM 894 N N . HIS A 1 110 ? -0.530 -1.483 -18.259 1.00 94.25 110 HIS A N 1
ATOM 895 C CA . HIS A 1 110 ? -1.244 -2.505 -17.489 1.00 94.25 110 HIS A CA 1
ATOM 896 C C . HIS A 1 110 ? -1.718 -3.657 -18.384 1.00 94.25 110 HIS A C 1
ATOM 898 O O . HIS A 1 110 ? -1.490 -4.817 -18.050 1.00 94.25 110 HIS A O 1
ATOM 904 N N . GLU A 1 111 ? -2.312 -3.355 -19.540 1.00 94.75 111 GLU A N 1
ATOM 905 C CA . GLU A 1 111 ? -2.753 -4.363 -20.510 1.00 94.75 111 GLU A CA 1
ATOM 906 C C . GLU A 1 111 ? -1.578 -5.185 -21.055 1.00 94.75 111 GLU A C 1
ATOM 908 O O . GLU A 1 111 ? -1.663 -6.411 -21.104 1.00 94.75 111 GLU A O 1
ATOM 913 N N . LYS A 1 112 ? -0.454 -4.541 -21.397 1.00 96.81 112 LYS A N 1
ATOM 914 C CA . LYS A 1 112 ? 0.745 -5.224 -21.910 1.00 96.81 112 LYS A CA 1
ATOM 915 C C . LYS A 1 112 ? 1.396 -6.160 -20.898 1.00 96.81 112 LYS A C 1
ATOM 917 O O . LYS A 1 112 ? 1.893 -7.206 -21.300 1.00 96.81 112 LYS A O 1
ATOM 922 N N . VAL A 1 113 ? 1.408 -5.797 -19.613 1.00 96.19 113 VAL A N 1
ATOM 923 C CA . VAL A 1 113 ? 1.924 -6.684 -18.553 1.00 96.19 113 VAL A CA 1
ATOM 924 C C . VAL A 1 113 ? 0.893 -7.717 -18.084 1.00 96.19 113 VAL A C 1
ATOM 926 O O . VAL A 1 113 ? 1.238 -8.605 -17.316 1.00 96.19 113 VAL A O 1
ATOM 929 N N . GLY A 1 114 ? -0.364 -7.631 -18.534 1.00 96.81 114 GLY A N 1
ATOM 930 C CA . GLY A 1 114 ? -1.413 -8.603 -18.211 1.00 96.81 114 GLY A CA 1
ATOM 931 C C . GLY A 1 114 ? -2.205 -8.315 -16.930 1.00 96.81 114 GLY A C 1
ATOM 932 O O . GLY A 1 114 ? -2.778 -9.236 -16.344 1.00 96.81 114 GLY A O 1
ATOM 933 N N . ILE A 1 115 ? -2.274 -7.059 -16.477 1.00 96.62 115 ILE A N 1
ATOM 934 C CA . ILE A 1 115 ? -3.192 -6.656 -15.402 1.00 96.62 115 ILE A CA 1
ATOM 935 C C . ILE A 1 115 ? -4.606 -6.525 -15.979 1.00 96.62 115 ILE A C 1
ATOM 937 O O . ILE A 1 115 ? -4.909 -5.613 -16.748 1.00 96.62 115 ILE A O 1
ATOM 941 N N . THR A 1 116 ? -5.489 -7.431 -15.570 1.00 95.81 116 THR A N 1
ATOM 942 C CA . THR A 1 116 ? -6.897 -7.497 -15.980 1.00 95.81 116 THR A CA 1
ATOM 943 C C . THR A 1 116 ? -7.854 -6.967 -14.918 1.00 95.81 116 THR A C 1
ATOM 945 O O . THR A 1 116 ? -9.035 -6.793 -15.207 1.00 95.81 116 THR A O 1
ATOM 948 N N . ASN A 1 117 ? -7.386 -6.715 -13.692 1.00 95.25 117 ASN A N 1
ATOM 949 C CA . ASN A 1 117 ? -8.222 -6.129 -12.647 1.00 95.25 117 ASN A CA 1
ATOM 950 C C . ASN A 1 117 ? -8.605 -4.684 -12.997 1.00 95.25 117 ASN A C 1
ATOM 952 O O . ASN A 1 117 ? -7.741 -3.824 -13.179 1.00 95.25 117 ASN A O 1
ATOM 956 N N . LYS A 1 118 ? -9.916 -4.436 -13.083 1.00 93.38 118 LYS A N 1
ATOM 957 C CA . LYS A 1 118 ? -10.515 -3.137 -13.418 1.00 93.38 118 LYS A CA 1
ATOM 958 C C . LYS A 1 118 ? -11.192 -2.455 -12.218 1.00 93.38 118 LYS A C 1
ATOM 960 O O . LYS A 1 118 ? -11.846 -1.428 -12.399 1.00 93.38 118 LYS A O 1
ATOM 965 N N . ASN A 1 119 ? -11.042 -2.991 -11.003 1.00 95.12 119 ASN A N 1
ATOM 966 C CA . ASN A 1 119 ? -11.528 -2.369 -9.768 1.00 95.12 119 ASN A CA 1
ATOM 967 C C . ASN A 1 119 ? -10.578 -1.249 -9.340 1.00 95.12 119 ASN A C 1
ATOM 969 O O . ASN A 1 119 ? -9.773 -1.388 -8.414 1.00 95.12 119 ASN A O 1
ATOM 973 N N . TYR A 1 120 ? -10.637 -0.141 -10.070 1.00 94.12 120 TYR A N 1
ATOM 974 C CA . TYR A 1 120 ? -9.686 0.940 -9.900 1.00 94.12 120 TYR A CA 1
ATOM 975 C C . TYR A 1 120 ? -10.013 1.843 -8.715 1.00 94.12 120 TYR A C 1
ATOM 977 O O . TYR A 1 120 ? -11.175 2.155 -8.464 1.00 94.12 120 TYR A O 1
ATOM 985 N N . CYS A 1 121 ? -8.983 2.333 -8.031 1.00 92.50 121 CYS A N 1
ATOM 986 C CA . CYS A 1 121 ? -9.092 3.359 -6.997 1.00 92.50 121 CYS A CA 1
ATOM 987 C C . CYS A 1 121 ? -8.143 4.540 -7.259 1.00 92.50 121 CYS A C 1
ATOM 989 O O . CYS A 1 121 ? -7.316 4.525 -8.175 1.00 92.50 121 CYS A O 1
ATOM 991 N N . ASN A 1 122 ? -8.282 5.602 -6.463 1.00 89.44 122 ASN A N 1
ATOM 992 C CA . ASN A 1 122 ? -7.410 6.771 -6.548 1.00 89.44 122 ASN A CA 1
ATOM 993 C C . ASN A 1 122 ? -5.966 6.404 -6.117 1.00 89.44 122 ASN A C 1
ATOM 995 O O . ASN A 1 122 ? -5.802 5.761 -5.085 1.00 89.44 122 ASN A O 1
ATOM 999 N N . PRO A 1 123 ? -4.894 6.828 -6.808 1.00 87.81 123 PRO A N 1
ATOM 1000 C CA . PRO A 1 123 ? -3.515 6.537 -6.383 1.00 87.81 123 PRO A CA 1
ATOM 1001 C C . PRO A 1 123 ? -3.135 7.134 -5.028 1.00 87.81 123 PRO A C 1
ATOM 1003 O O . PRO A 1 123 ? -2.270 6.599 -4.325 1.00 87.81 123 PRO A O 1
ATOM 1006 N N . GLU A 1 124 ? -3.823 8.205 -4.633 1.00 88.88 124 GLU A N 1
ATOM 1007 C CA . GLU A 1 124 ? -3.675 8.847 -3.329 1.00 88.88 124 GLU A CA 1
ATOM 1008 C C . GLU A 1 124 ? -4.630 8.278 -2.269 1.00 88.88 124 GLU A C 1
ATOM 1010 O O . GLU A 1 124 ? -4.713 8.821 -1.165 1.00 88.88 124 GLU A O 1
ATOM 1015 N N . ILE A 1 125 ? -5.316 7.162 -2.562 1.00 91.81 125 ILE A N 1
ATOM 1016 C CA . ILE A 1 125 ? -6.282 6.520 -1.658 1.00 91.81 125 ILE A CA 1
ATOM 1017 C C . ILE A 1 125 ? -5.705 6.276 -0.265 1.00 91.81 125 ILE A C 1
ATOM 1019 O O . ILE A 1 125 ? -6.413 6.463 0.714 1.00 91.81 125 ILE A O 1
ATOM 1023 N N . GLY A 1 126 ? -4.408 5.965 -0.152 1.00 93.50 126 GLY A N 1
ATOM 1024 C CA . GLY A 1 126 ? -3.736 5.828 1.139 1.00 93.50 126 GLY A CA 1
ATOM 1025 C C . GLY A 1 126 ? -3.948 7.049 2.039 1.00 93.50 126 GLY A C 1
ATOM 1026 O O . GLY A 1 126 ? -4.318 6.883 3.191 1.00 93.50 126 GLY A O 1
ATOM 1027 N N . HIS A 1 127 ? -3.786 8.270 1.522 1.00 93.44 127 HIS A N 1
ATOM 1028 C CA . HIS A 1 127 ? -4.035 9.496 2.287 1.00 93.44 127 HIS A CA 1
ATOM 1029 C C . HIS A 1 127 ? -5.531 9.767 2.471 1.00 93.44 127 HIS A C 1
ATOM 1031 O O . HIS A 1 127 ? -5.948 10.208 3.541 1.00 93.44 127 HIS A O 1
ATOM 1037 N N . MET A 1 128 ? -6.343 9.494 1.446 1.00 92.56 128 MET A N 1
ATOM 1038 C CA . MET A 1 128 ? -7.788 9.744 1.485 1.00 92.56 128 MET A CA 1
ATOM 1039 C C . MET A 1 128 ? -8.510 8.855 2.506 1.00 92.56 128 MET A C 1
ATOM 1041 O O . MET A 1 128 ? -9.449 9.311 3.149 1.00 92.56 128 MET A O 1
ATOM 1045 N N . LEU A 1 129 ? -8.033 7.627 2.732 1.00 96.12 129 LEU A N 1
ATOM 1046 C CA . LEU A 1 129 ? -8.538 6.741 3.786 1.00 96.12 129 LEU A CA 1
ATOM 1047 C C . LEU A 1 129 ? -8.357 7.337 5.192 1.00 96.12 129 LEU A C 1
ATOM 1049 O O . LEU A 1 129 ? -9.078 6.954 6.103 1.00 96.12 129 LEU A O 1
ATOM 1053 N N . PHE A 1 130 ? -7.444 8.294 5.377 1.00 96.31 130 PHE A N 1
ATOM 1054 C CA . PHE A 1 130 ? -7.208 9.005 6.638 1.00 96.31 130 PHE A CA 1
ATOM 1055 C C . PHE A 1 130 ? -7.646 10.479 6.566 1.00 96.31 130 PHE A C 1
ATOM 1057 O O . PHE A 1 130 ? -7.054 11.356 7.201 1.00 96.31 130 PHE A O 1
ATOM 1064 N N . ALA A 1 131 ? -8.661 10.786 5.763 1.00 94.31 131 ALA A N 1
ATOM 1065 C CA . ALA A 1 131 ? -9.198 12.133 5.636 1.00 94.31 131 ALA A CA 1
ATOM 1066 C C . ALA A 1 131 ? -10.111 12.502 6.821 1.00 94.31 131 ALA A C 1
ATOM 1068 O O . ALA A 1 131 ? -11.082 11.813 7.118 1.00 94.31 131 ALA A O 1
ATOM 1069 N N . LYS A 1 132 ? -9.836 13.635 7.475 1.00 93.12 132 LYS A N 1
ATOM 1070 C CA . LYS A 1 132 ? -10.625 14.156 8.604 1.00 93.12 132 LYS A CA 1
ATOM 1071 C C . LYS A 1 132 ? -11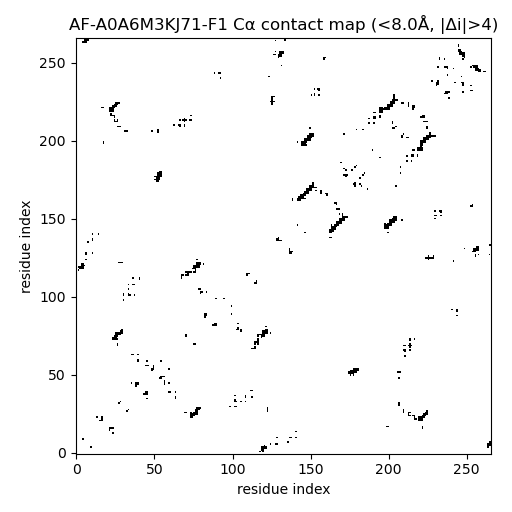.981 14.704 8.182 1.00 93.12 132 LYS A C 1
ATOM 1073 O O . LYS A 1 132 ? -12.942 14.624 8.933 1.00 93.12 132 LYS A O 1
ATOM 1078 N N . ASN A 1 133 ? -12.049 15.331 7.015 1.00 87.44 133 ASN A N 1
ATOM 1079 C CA . ASN A 1 133 ? -13.257 15.993 6.526 1.00 87.44 133 ASN A CA 1
ATOM 1080 C C . ASN A 1 133 ? -14.258 15.026 5.870 1.00 87.44 133 ASN A C 1
ATOM 1082 O O . ASN A 1 133 ? -15.152 15.475 5.161 1.00 87.44 133 ASN A O 1
ATOM 1086 N N . CYS A 1 134 ? -14.116 13.722 6.116 1.00 85.38 134 CYS A N 1
ATOM 1087 C CA . CYS A 1 134 ? -15.080 12.694 5.738 1.00 85.38 134 CYS A CA 1
ATOM 1088 C C . CYS A 1 134 ? -15.958 12.344 6.941 1.00 85.38 134 CYS A C 1
ATOM 1090 O O . CYS A 1 134 ? -15.516 12.450 8.084 1.00 85.38 134 CYS A O 1
ATOM 1092 N N . LYS A 1 135 ? -17.186 11.869 6.697 1.00 87.00 135 LYS A N 1
ATOM 1093 C CA . LYS A 1 135 ? -18.074 11.381 7.773 1.00 87.00 135 LYS A CA 1
ATOM 1094 C C . LYS A 1 135 ? -17.474 10.206 8.546 1.00 87.00 135 LYS A C 1
ATOM 1096 O O . LYS A 1 135 ? -17.794 10.021 9.714 1.00 87.00 135 LYS A O 1
ATOM 1101 N N . ARG A 1 136 ? -16.652 9.414 7.861 1.00 93.69 136 ARG A N 1
ATOM 1102 C CA . ARG A 1 136 ? -15.997 8.206 8.349 1.00 93.69 136 ARG A CA 1
ATOM 1103 C C . ARG A 1 136 ? -14.657 8.064 7.637 1.00 93.69 136 ARG A C 1
ATOM 1105 O O . ARG A 1 136 ? -14.550 8.382 6.454 1.00 93.69 136 ARG A O 1
ATOM 1112 N N . ASN A 1 137 ? -13.648 7.599 8.356 1.00 96.38 137 ASN A N 1
ATOM 1113 C CA . ASN A 1 137 ? -12.315 7.321 7.841 1.00 96.38 137 ASN A CA 1
ATOM 1114 C C . ASN A 1 137 ? -11.796 5.985 8.399 1.00 96.38 137 ASN A C 1
ATOM 1116 O O . ASN A 1 137 ? -12.462 5.301 9.175 1.00 96.38 137 ASN A O 1
ATOM 1120 N N . LEU A 1 138 ? -10.600 5.582 7.983 1.00 97.62 138 LEU A N 1
ATOM 1121 C CA . LEU A 1 138 ? -10.036 4.292 8.351 1.00 97.62 138 LEU A CA 1
ATOM 1122 C C . LEU A 1 138 ? -9.695 4.189 9.843 1.00 97.62 138 LEU A C 1
ATOM 1124 O O . LEU A 1 138 ? -9.815 3.091 10.373 1.00 97.62 138 LEU A O 1
ATOM 1128 N N . LEU A 1 139 ? -9.326 5.28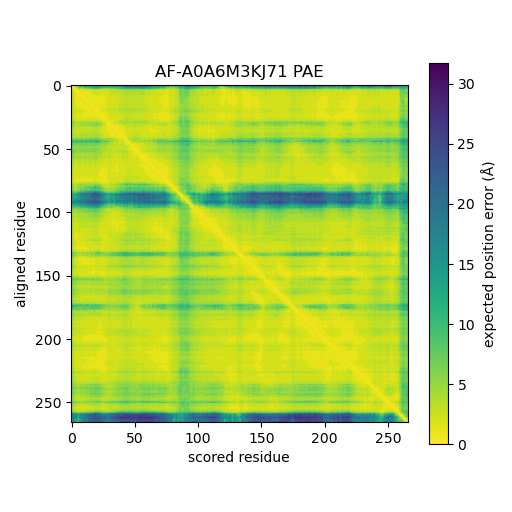2 10.532 1.00 96.62 139 LEU A N 1
ATOM 1129 C CA . LEU A 1 139 ? -9.091 5.241 11.987 1.00 96.62 139 LEU A CA 1
ATOM 1130 C C . LEU A 1 139 ? -10.344 4.833 12.752 1.00 96.62 139 LEU A C 1
ATOM 1132 O O . LEU A 1 139 ? -10.223 4.116 13.738 1.00 96.62 139 LEU A O 1
ATOM 1136 N N . ASP A 1 140 ? -11.522 5.234 12.272 1.00 96.50 140 ASP A N 1
ATOM 1137 C CA . ASP A 1 140 ? -12.794 4.852 12.889 1.00 96.50 140 ASP A CA 1
ATOM 1138 C C . ASP A 1 140 ? -13.026 3.333 12.778 1.00 96.50 140 ASP A C 1
ATOM 1140 O O . ASP A 1 140 ? -13.548 2.715 13.699 1.00 96.50 140 ASP A O 1
ATOM 1144 N N . ILE A 1 141 ? -12.587 2.715 11.674 1.00 97.56 141 ILE A N 1
ATOM 1145 C CA . ILE A 1 141 ? -12.734 1.270 11.415 1.00 97.56 141 ILE A CA 1
ATOM 1146 C C . ILE A 1 141 ? -11.715 0.447 12.206 1.00 97.56 141 ILE A C 1
ATOM 1148 O O . ILE A 1 141 ? -12.035 -0.627 12.714 1.00 97.56 141 ILE A O 1
ATOM 1152 N N . ILE A 1 142 ? -10.469 0.923 12.274 1.00 97.44 142 ILE A N 1
ATOM 1153 C CA . ILE A 1 142 ? -9.378 0.198 12.940 1.00 97.44 142 ILE A CA 1
ATOM 1154 C C . ILE A 1 142 ? -9.292 0.491 14.443 1.00 97.44 142 ILE A C 1
ATOM 1156 O O . ILE A 1 142 ? -8.382 -0.007 15.112 1.00 97.44 142 ILE A O 1
ATOM 1160 N N . HIS A 1 143 ? -10.229 1.276 14.979 1.00 96.44 143 HIS A N 1
ATOM 1161 C CA . HIS A 1 143 ? -10.348 1.513 16.410 1.00 96.44 143 HIS A CA 1
ATOM 1162 C C . HIS A 1 143 ? -10.494 0.180 17.159 1.00 96.44 143 HIS A C 1
ATOM 1164 O O . HIS A 1 143 ? -11.270 -0.687 16.762 1.00 96.44 143 HIS A O 1
ATOM 1170 N N . ASP A 1 144 ? -9.706 -0.006 18.221 1.00 95.12 144 ASP A N 1
ATOM 1171 C CA . ASP A 1 144 ? -9.624 -1.248 19.011 1.00 95.12 144 ASP A CA 1
ATOM 1172 C C . ASP A 1 144 ? -9.223 -2.524 18.237 1.00 95.12 144 ASP A C 1
ATOM 1174 O O . ASP A 1 144 ? -9.284 -3.625 18.783 1.00 95.12 144 ASP A O 1
ATOM 1178 N N . LYS A 1 145 ? -8.750 -2.408 16.990 1.00 97.88 145 LYS A N 1
ATOM 1179 C CA . LYS A 1 145 ? -8.291 -3.553 16.187 1.00 97.88 145 LYS A CA 1
ATOM 1180 C C . LYS A 1 145 ? -6.817 -3.892 16.411 1.00 97.88 145 LYS A C 1
ATOM 1182 O O . LYS A 1 145 ? -6.031 -3.083 16.914 1.00 97.88 145 LYS A O 1
ATOM 1187 N N . SER A 1 146 ? -6.442 -5.106 16.017 1.00 98.25 146 SER A N 1
ATOM 1188 C CA . SER A 1 146 ? -5.072 -5.609 15.960 1.00 98.25 146 SER A CA 1
ATOM 1189 C C . SER A 1 146 ? -4.472 -5.351 14.579 1.00 98.25 146 SER A C 1
ATOM 1191 O O . SER A 1 146 ? -4.901 -5.937 13.587 1.00 98.25 146 SER A O 1
ATOM 1193 N N . ILE A 1 147 ? -3.461 -4.488 14.504 1.00 98.38 147 ILE A N 1
ATOM 1194 C CA . ILE A 1 147 ? -2.875 -4.005 13.250 1.00 98.38 147 ILE A CA 1
ATOM 1195 C C . ILE A 1 147 ? -1.404 -4.404 13.151 1.00 98.38 147 ILE A C 1
ATOM 1197 O O . ILE A 1 147 ? -0.643 -4.232 14.104 1.00 98.38 147 ILE A O 1
ATOM 1201 N N . CYS A 1 148 ? -0.974 -4.872 11.981 1.00 98.44 148 CYS A N 1
ATOM 1202 C CA . CYS A 1 148 ? 0.446 -5.056 11.679 1.00 98.44 148 CYS A CA 1
ATOM 1203 C C . CYS A 1 148 ? 0.909 -4.041 10.634 1.00 98.44 148 CYS A C 1
ATOM 1205 O O . CYS A 1 148 ? 0.225 -3.798 9.645 1.00 98.44 148 CYS A O 1
ATOM 1207 N N . CYS A 1 149 ? 2.066 -3.426 10.844 1.00 98.50 149 CYS A N 1
ATOM 1208 C CA . CYS A 1 149 ? 2.641 -2.449 9.927 1.00 98.50 149 CYS A CA 1
ATOM 1209 C C . CYS A 1 149 ? 3.972 -2.962 9.378 1.00 98.50 149 CYS A C 1
ATOM 1211 O O . CYS A 1 149 ? 4.838 -3.345 10.161 1.00 98.50 149 CYS A O 1
ATOM 1213 N N . ILE A 1 150 ? 4.172 -2.894 8.060 1.00 98.12 150 ILE A N 1
ATOM 1214 C CA . ILE A 1 150 ? 5.480 -3.139 7.430 1.00 98.12 150 ILE A CA 1
ATOM 1215 C C . ILE A 1 150 ? 5.998 -1.811 6.886 1.00 98.12 150 ILE A C 1
ATOM 1217 O O . ILE A 1 150 ? 5.465 -1.286 5.908 1.00 98.12 150 ILE A O 1
ATOM 1221 N N . THR A 1 151 ? 6.993 -1.228 7.552 1.00 96.81 151 THR A N 1
ATOM 1222 C CA . THR A 1 151 ? 7.471 0.133 7.260 1.00 96.81 151 THR A CA 1
ATOM 1223 C C . THR A 1 151 ? 8.863 0.371 7.835 1.00 96.81 151 THR A C 1
ATOM 1225 O O . THR A 1 151 ? 9.303 -0.331 8.741 1.00 96.81 151 THR A O 1
ATOM 1228 N N . ASN A 1 152 ? 9.565 1.384 7.336 1.00 94.50 152 ASN A N 1
ATOM 1229 C CA . ASN A 1 152 ? 10.866 1.801 7.859 1.00 94.50 152 ASN A CA 1
ATOM 1230 C C . ASN A 1 152 ? 10.768 2.837 8.998 1.00 94.50 152 ASN A C 1
ATOM 1232 O O . ASN A 1 152 ? 11.786 3.405 9.394 1.00 94.50 152 ASN A O 1
ATOM 1236 N N . TYR A 1 153 ? 9.558 3.128 9.485 1.00 92.88 153 TYR A N 1
ATOM 1237 C CA . TYR A 1 153 ? 9.291 4.154 10.496 1.00 92.88 153 TYR A CA 1
ATOM 1238 C C . TYR A 1 153 ? 8.734 3.558 11.787 1.00 92.88 153 TYR A C 1
ATOM 1240 O O . TYR A 1 153 ? 7.519 3.474 11.977 1.00 92.88 153 TYR A O 1
ATOM 1248 N N . PHE A 1 154 ? 9.623 3.194 12.707 1.00 89.31 154 PHE A N 1
ATOM 1249 C CA . PHE A 1 154 ? 9.230 2.703 14.029 1.00 89.31 154 PHE A CA 1
ATOM 1250 C C . PHE A 1 154 ? 8.479 3.768 14.847 1.00 89.31 154 PHE A C 1
ATOM 1252 O O . PHE A 1 154 ? 7.598 3.456 15.640 1.00 89.31 154 PHE A O 1
ATOM 1259 N N . GLU A 1 155 ? 8.743 5.055 14.615 1.00 92.56 155 GLU A N 1
ATOM 1260 C CA . GLU A 1 155 ? 8.083 6.158 15.317 1.00 92.56 155 GLU A CA 1
ATOM 1261 C C . GLU A 1 155 ? 6.572 6.227 15.063 1.00 92.56 155 GLU A C 1
ATOM 1263 O O . GLU A 1 155 ? 5.842 6.796 15.881 1.00 92.56 155 GLU A O 1
ATOM 1268 N N . ALA A 1 156 ? 6.091 5.631 13.966 1.00 92.44 156 ALA A N 1
ATOM 1269 C CA . ALA A 1 156 ? 4.665 5.511 13.692 1.00 92.44 156 ALA A CA 1
ATOM 1270 C C . ALA A 1 156 ? 3.942 4.668 14.758 1.00 92.44 156 ALA A C 1
ATOM 1272 O O . ALA A 1 156 ? 2.750 4.880 14.981 1.00 92.44 156 ALA A O 1
ATOM 1273 N N . GLU A 1 157 ? 4.651 3.793 15.480 1.00 92.81 157 GLU A N 1
ATOM 1274 C CA . GLU A 1 157 ? 4.091 2.992 16.572 1.00 92.81 157 GLU A CA 1
ATOM 1275 C C . GLU A 1 157 ? 3.495 3.863 17.671 1.00 92.81 157 GLU A C 1
ATOM 1277 O O . GLU A 1 157 ? 2.343 3.680 18.059 1.00 92.81 157 GLU A O 1
ATOM 1282 N N . LYS A 1 158 ? 4.236 4.880 18.120 1.00 91.62 158 LYS A N 1
ATOM 1283 C CA . LYS A 1 158 ? 3.776 5.819 19.156 1.00 91.62 158 LYS A CA 1
ATOM 1284 C C . LYS A 1 158 ? 2.571 6.647 18.721 1.00 91.62 158 LYS A C 1
ATOM 1286 O O . LYS A 1 158 ? 1.875 7.206 19.570 1.00 91.62 158 LYS A O 1
ATOM 1291 N N . LEU A 1 159 ? 2.377 6.810 17.413 1.00 94.19 159 LEU A N 1
ATOM 1292 C CA . LEU A 1 159 ? 1.230 7.524 16.871 1.00 94.19 159 LEU A CA 1
ATOM 1293 C C . LEU A 1 159 ? 0.018 6.594 16.800 1.00 94.19 159 LEU A C 1
ATOM 1295 O O . LEU A 1 159 ? -1.015 6.946 17.355 1.00 94.19 159 LEU A O 1
ATOM 1299 N N . LEU A 1 160 ? 0.154 5.417 16.180 1.00 94.81 160 LEU A N 1
ATOM 1300 C CA . LEU A 1 160 ? -0.944 4.468 15.960 1.00 94.81 160 LEU A CA 1
ATOM 1301 C C . LEU A 1 160 ? -1.443 3.797 17.243 1.00 94.81 160 LEU A C 1
ATOM 1303 O O . LEU A 1 160 ? -2.650 3.676 17.417 1.00 94.81 160 LEU A O 1
ATOM 1307 N N . SER A 1 161 ? -0.548 3.425 18.163 1.00 94.69 161 SER A N 1
ATOM 1308 C CA . SER A 1 161 ? -0.890 2.763 19.442 1.00 94.69 161 SER A CA 1
ATOM 1309 C C . SER A 1 161 ? -1.867 3.543 20.327 1.00 94.69 161 SER A C 1
ATOM 1311 O O . SER A 1 161 ? -2.431 2.980 21.255 1.00 94.69 161 SER A O 1
ATOM 1313 N N . LYS A 1 162 ? -2.086 4.833 20.052 1.00 93.44 162 LYS A N 1
ATOM 1314 C CA . LYS A 1 162 ? -3.078 5.655 20.758 1.00 93.44 162 LYS A CA 1
ATOM 1315 C C . LYS A 1 162 ? -4.511 5.453 20.264 1.00 93.44 162 LYS A C 1
ATOM 1317 O O . LYS A 1 162 ? -5.423 5.959 20.905 1.00 93.44 162 LYS A O 1
ATOM 1322 N N . TYR A 1 163 ? -4.685 4.798 19.118 1.00 91.62 163 TYR A N 1
ATOM 1323 C CA . TYR A 1 163 ? -5.956 4.721 18.394 1.00 91.62 163 TYR A CA 1
ATOM 1324 C C . TYR A 1 163 ? -6.386 3.291 18.070 1.00 91.62 163 TYR A C 1
ATOM 1326 O O . TYR A 1 163 ? -7.545 3.076 17.742 1.00 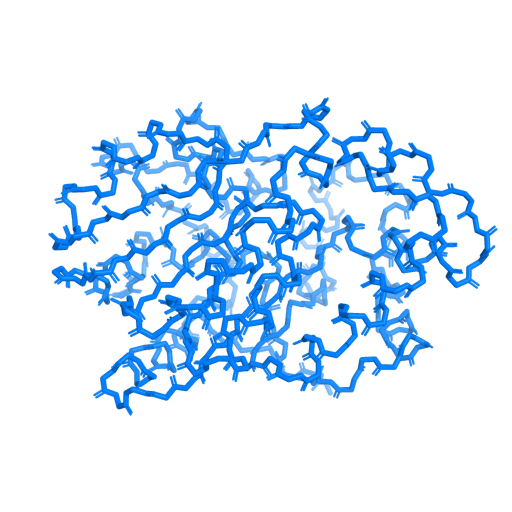91.62 163 TYR A O 1
ATOM 1334 N N . VAL A 1 164 ? -5.471 2.323 18.133 1.00 95.50 164 VAL A N 1
ATOM 1335 C CA . VAL A 1 164 ? -5.752 0.915 17.823 1.00 95.50 164 VAL A CA 1
ATOM 1336 C C . VAL A 1 164 ? -5.518 0.056 19.059 1.00 95.50 164 VAL A C 1
ATOM 1338 O O . VAL A 1 164 ? -4.686 0.396 19.899 1.00 95.50 164 VAL A O 1
ATOM 1341 N N . GLY A 1 165 ? -6.226 -1.069 19.162 1.00 94.75 165 GLY A N 1
ATOM 1342 C CA . GLY A 1 165 ? -6.172 -1.930 20.348 1.00 94.75 165 GLY A CA 1
ATOM 1343 C C . GLY A 1 165 ? -4.817 -2.619 20.508 1.00 94.75 165 GLY A C 1
ATOM 1344 O O . GLY A 1 165 ? -4.268 -2.700 21.606 1.00 94.75 165 GLY A O 1
ATOM 1345 N N . LYS A 1 166 ? -4.240 -3.082 19.395 1.00 96.94 166 LYS A N 1
ATOM 1346 C CA . LYS A 1 166 ? -2.890 -3.648 19.351 1.00 96.94 166 LYS A CA 1
ATOM 1347 C C . LYS A 1 166 ? -2.212 -3.244 18.054 1.00 96.94 166 LYS A C 1
ATOM 1349 O O . LYS A 1 166 ? -2.810 -3.322 16.988 1.00 96.94 166 LYS A O 1
ATOM 1354 N N . VAL A 1 167 ? -0.938 -2.874 18.132 1.00 96.88 167 VAL A N 1
ATOM 1355 C CA . VAL A 1 167 ? -0.119 -2.636 16.943 1.00 96.88 167 VAL A CA 1
ATOM 1356 C C . VAL A 1 167 ? 1.172 -3.443 17.012 1.00 96.88 167 VAL A C 1
ATOM 1358 O O . VAL A 1 167 ? 1.771 -3.590 18.074 1.00 96.88 167 VAL A O 1
ATOM 1361 N N . THR A 1 168 ? 1.582 -4.023 15.890 1.00 97.19 168 THR A N 1
ATOM 1362 C CA . THR A 1 168 ? 2.882 -4.678 15.715 1.00 97.19 168 THR A CA 1
ATOM 1363 C C . THR A 1 168 ? 3.582 -4.073 14.510 1.00 97.19 168 THR A C 1
ATOM 1365 O O . THR A 1 168 ? 2.941 -3.757 13.510 1.00 97.19 168 THR A O 1
ATOM 1368 N N . PHE A 1 169 ? 4.897 -3.910 14.601 1.00 96.50 169 PHE A N 1
ATOM 1369 C CA . PHE A 1 169 ? 5.710 -3.378 13.516 1.00 96.50 169 PHE A CA 1
ATOM 1370 C C . PHE A 1 169 ? 6.727 -4.407 13.056 1.00 96.50 169 PHE A C 1
ATOM 1372 O O . PHE A 1 169 ? 7.481 -4.956 13.858 1.00 96.50 169 PHE A O 1
ATOM 1379 N N . LYS A 1 170 ? 6.779 -4.607 11.743 1.00 96.69 170 LYS A N 1
ATOM 1380 C CA . LYS A 1 170 ? 7.868 -5.280 11.052 1.00 96.69 170 LYS A CA 1
ATOM 1381 C C . LYS A 1 170 ? 8.717 -4.197 10.392 1.00 96.69 170 LYS A C 1
ATOM 1383 O O . LYS A 1 170 ? 8.315 -3.587 9.397 1.00 96.69 170 LYS A O 1
ATOM 1388 N N . ILE A 1 171 ? 9.848 -3.885 11.021 1.00 95.31 171 ILE A N 1
ATOM 1389 C CA . ILE A 1 171 ? 10.706 -2.783 10.587 1.00 95.31 171 ILE A CA 1
ATOM 1390 C C . ILE A 1 171 ? 11.596 -3.242 9.443 1.00 95.31 171 ILE A C 1
ATOM 1392 O O . ILE A 1 171 ? 12.368 -4.188 9.577 1.00 95.31 171 ILE A O 1
ATOM 1396 N N . ILE A 1 172 ? 11.497 -2.529 8.328 1.00 95.62 172 ILE A N 1
ATOM 1397 C CA . ILE A 1 172 ? 12.324 -2.749 7.143 1.00 95.62 172 ILE A CA 1
ATOM 1398 C C . ILE A 1 172 ? 13.356 -1.621 7.000 1.00 95.62 172 ILE A C 1
ATOM 1400 O O . ILE A 1 172 ? 13.153 -0.522 7.530 1.00 95.62 172 ILE A O 1
ATOM 1404 N N . PRO A 1 173 ? 14.459 -1.839 6.268 1.00 92.62 173 PRO A N 1
ATOM 1405 C CA . PRO A 1 173 ? 15.374 -0.762 5.933 1.00 92.62 173 PRO A CA 1
ATOM 1406 C C . PRO A 1 173 ? 14.673 0.349 5.149 1.00 92.62 173 PRO A C 1
ATOM 1408 O O . PRO A 1 173 ? 13.772 0.109 4.347 1.00 92.62 173 PRO A O 1
ATOM 1411 N N . GLY A 1 174 ? 15.112 1.587 5.372 1.00 86.12 174 GLY A N 1
ATOM 1412 C CA . GLY A 1 174 ? 14.683 2.715 4.554 1.00 86.12 174 GLY A CA 1
ATOM 1413 C C . GLY A 1 174 ? 15.259 2.659 3.137 1.00 86.12 174 GLY A C 1
ATOM 1414 O O . GLY A 1 174 ? 15.957 1.730 2.740 1.00 86.12 174 GLY A O 1
ATOM 1415 N N . PHE A 1 175 ? 15.004 3.719 2.379 1.00 81.06 175 PHE A N 1
ATOM 1416 C CA . PHE A 1 175 ? 15.531 3.898 1.027 1.00 81.06 175 PHE A CA 1
ATOM 1417 C C . PHE A 1 175 ? 17.066 3.763 0.980 1.00 81.06 175 PHE A C 1
ATOM 1419 O O . PHE A 1 175 ? 17.745 4.360 1.814 1.00 81.06 175 PHE A O 1
ATOM 1426 N N . PHE A 1 176 ? 17.601 3.010 0.010 1.00 84.50 176 PHE A N 1
ATOM 1427 C CA . PHE A 1 176 ? 19.016 2.586 -0.084 1.00 84.50 176 PHE A CA 1
ATOM 1428 C C . PHE A 1 176 ? 19.489 1.627 1.019 1.00 84.50 176 PHE A C 1
ATOM 1430 O O . PHE A 1 176 ? 20.676 1.323 1.113 1.00 84.50 176 PHE A O 1
ATOM 1437 N N . GLY A 1 177 ? 18.576 1.125 1.847 1.00 87.19 177 GLY A N 1
ATOM 1438 C CA . GLY A 1 177 ? 18.871 0.172 2.910 1.00 87.19 177 GLY A CA 1
ATOM 1439 C C . GLY A 1 177 ? 18.911 -1.290 2.459 1.00 87.19 177 GLY A C 1
ATOM 1440 O O . GLY A 1 177 ? 19.042 -2.161 3.310 1.00 87.19 177 GLY A O 1
ATOM 1441 N N . ASN A 1 178 ? 18.797 -1.569 1.153 1.00 89.81 178 ASN A N 1
ATOM 1442 C CA . ASN A 1 178 ? 18.806 -2.920 0.576 1.00 89.81 178 ASN A CA 1
ATOM 1443 C C . ASN A 1 178 ? 17.762 -3.861 1.199 1.00 89.81 178 ASN A C 1
ATOM 1445 O O . ASN A 1 178 ? 18.082 -4.979 1.603 1.00 89.81 178 ASN A O 1
ATOM 1449 N N . HIS A 1 179 ? 16.512 -3.402 1.268 1.00 94.25 179 HIS A N 1
ATOM 1450 C CA . HIS A 1 179 ? 15.374 -4.146 1.809 1.00 94.25 179 HIS A CA 1
ATOM 1451 C C . HIS A 1 179 ? 15.307 -5.604 1.314 1.00 94.25 179 HIS A C 1
ATOM 1453 O O . HIS A 1 179 ? 15.147 -6.507 2.137 1.00 94.25 179 HIS A O 1
ATOM 1459 N N . TYR A 1 180 ? 15.531 -5.844 0.015 1.00 95.19 180 TYR A N 1
ATOM 1460 C CA . TYR A 1 180 ? 15.557 -7.190 -0.566 1.00 95.19 180 TYR A CA 1
ATOM 1461 C C . TYR A 1 180 ? 16.542 -8.123 0.156 1.00 95.19 180 TYR A C 1
ATOM 1463 O O . TYR A 1 180 ? 16.171 -9.188 0.640 1.00 95.19 180 TYR A O 1
ATOM 1471 N N . ASN A 1 181 ? 17.797 -7.692 0.286 1.00 92.50 181 ASN A N 1
ATOM 1472 C CA . ASN A 1 181 ? 18.863 -8.519 0.853 1.00 92.50 181 ASN A CA 1
ATOM 1473 C C . ASN A 1 181 ? 18.773 -8.647 2.375 1.00 92.50 181 ASN A C 1
ATOM 1475 O O . ASN A 1 181 ? 19.248 -9.631 2.934 1.00 92.50 181 ASN A O 1
ATOM 1479 N N . VAL A 1 182 ? 18.219 -7.638 3.050 1.00 94.50 182 VAL A N 1
ATOM 1480 C CA . VAL A 1 182 ? 18.219 -7.584 4.514 1.00 94.50 182 VAL A CA 1
ATOM 1481 C C . VAL A 1 182 ? 17.093 -8.415 5.112 1.00 94.50 182 VAL A C 1
ATOM 1483 O O . VAL A 1 182 ? 17.342 -9.154 6.061 1.00 94.50 182 VAL A O 1
ATOM 1486 N N . CYS A 1 183 ? 15.861 -8.279 4.612 1.00 96.00 183 CYS A N 1
ATOM 1487 C CA . CYS A 1 183 ? 14.712 -8.897 5.279 1.00 96.00 183 CYS A CA 1
ATOM 1488 C C . CYS A 1 183 ? 13.543 -9.296 4.372 1.00 96.00 183 CYS A C 1
ATOM 1490 O O . CYS A 1 183 ? 12.531 -9.751 4.892 1.00 96.00 183 CYS A O 1
ATOM 1492 N N . PHE A 1 184 ? 13.636 -9.190 3.042 1.00 97.06 184 PHE A N 1
ATOM 1493 C CA . PHE A 1 184 ? 12.493 -9.533 2.181 1.00 97.06 184 PHE A CA 1
ATOM 1494 C C . PHE A 1 184 ? 11.988 -10.966 2.392 1.00 97.06 184 PHE A C 1
ATOM 1496 O O . PHE A 1 184 ? 10.800 -11.171 2.632 1.00 97.06 184 PHE A O 1
ATOM 1503 N N . ASN A 1 185 ? 12.892 -11.949 2.382 1.00 96.75 185 ASN A N 1
ATOM 1504 C CA . ASN A 1 185 ? 12.509 -13.350 2.566 1.00 96.75 185 ASN A CA 1
ATOM 1505 C C . ASN A 1 185 ? 11.958 -13.624 3.971 1.00 96.75 185 ASN A C 1
ATOM 1507 O O . ASN A 1 185 ? 10.939 -14.295 4.094 1.00 96.75 185 ASN A O 1
ATOM 1511 N N . SER A 1 186 ? 12.566 -13.055 5.020 1.00 97.94 186 SER A N 1
ATOM 1512 C CA . SER A 1 186 ? 12.065 -13.243 6.388 1.00 97.94 186 SER A CA 1
ATOM 1513 C C . SER A 1 186 ? 10.676 -12.632 6.568 1.00 97.94 186 SER A C 1
ATOM 1515 O O . SER A 1 186 ? 9.807 -13.257 7.160 1.00 97.94 186 SER A O 1
ATOM 1517 N N . ILE A 1 187 ? 10.427 -11.450 5.994 1.00 98.31 187 ILE A N 1
ATOM 1518 C CA . ILE A 1 187 ? 9.104 -10.820 6.012 1.00 98.31 187 ILE A CA 1
ATOM 1519 C C . ILE A 1 187 ? 8.079 -11.663 5.246 1.00 98.31 187 ILE A C 1
ATOM 1521 O O . ILE A 1 187 ? 6.958 -11.825 5.719 1.00 98.31 187 ILE A O 1
ATOM 1525 N N . MET A 1 188 ? 8.443 -12.223 4.089 1.00 98.25 188 MET A N 1
ATOM 1526 C CA . MET A 1 188 ? 7.563 -13.130 3.343 1.00 98.25 188 MET A CA 1
ATOM 1527 C C . MET A 1 188 ? 7.200 -14.380 4.151 1.00 98.25 188 MET A C 1
ATOM 1529 O O . MET A 1 188 ? 6.047 -14.805 4.120 1.00 98.25 188 MET A O 1
ATOM 1533 N N . ASP A 1 189 ? 8.151 -14.964 4.876 1.00 98.44 189 ASP A N 1
ATOM 1534 C CA . ASP A 1 189 ? 7.893 -16.145 5.702 1.00 98.44 189 ASP A CA 1
ATOM 1535 C C . ASP A 1 189 ? 7.019 -15.806 6.916 1.00 98.44 189 ASP A C 1
ATOM 1537 O O . ASP A 1 189 ? 6.033 -16.495 7.174 1.00 98.44 189 ASP A O 1
ATOM 1541 N N . GLU A 1 190 ? 7.273 -14.674 7.575 1.00 98.38 190 GLU A N 1
ATOM 1542 C CA . GLU A 1 190 ? 6.399 -14.164 8.634 1.00 98.38 190 GLU A CA 1
ATOM 1543 C C . GLU A 1 190 ? 4.975 -13.891 8.126 1.00 98.38 190 GLU A C 1
ATOM 1545 O O . GLU A 1 190 ? 4.003 -14.198 8.810 1.00 98.38 190 GLU A O 1
ATOM 1550 N N . ILE A 1 191 ? 4.808 -13.361 6.910 1.00 98.69 191 ILE A N 1
ATOM 1551 C CA . ILE A 1 191 ? 3.479 -13.180 6.311 1.00 98.69 191 ILE A CA 1
ATOM 1552 C C . ILE A 1 191 ? 2.758 -14.525 6.181 1.00 98.69 191 ILE A C 1
ATOM 1554 O O . ILE A 1 191 ? 1.597 -14.624 6.577 1.00 98.69 191 ILE A O 1
ATOM 1558 N N . LYS A 1 192 ? 3.427 -15.567 5.674 1.00 98.44 192 LYS A N 1
ATOM 1559 C CA . LYS A 1 192 ? 2.814 -16.896 5.510 1.00 98.44 192 LYS A CA 1
ATOM 1560 C C . LYS A 1 192 ? 2.354 -17.495 6.837 1.00 98.44 192 LYS A C 1
ATOM 1562 O O . LYS A 1 192 ? 1.348 -18.200 6.870 1.00 98.44 192 LYS A O 1
ATOM 1567 N N . GLU A 1 193 ? 3.070 -17.211 7.920 1.00 98.19 193 GLU A N 1
ATOM 1568 C CA . GLU A 1 193 ? 2.751 -17.703 9.262 1.00 98.19 193 GLU A CA 1
ATOM 1569 C C . GLU A 1 193 ? 1.711 -16.845 10.000 1.00 98.19 193 GLU A C 1
ATOM 1571 O O . GLU A 1 193 ? 0.989 -17.345 10.869 1.00 98.19 193 GLU A O 1
ATOM 1576 N N . GLU A 1 194 ? 1.655 -15.542 9.713 1.00 98.31 194 GLU A N 1
ATOM 1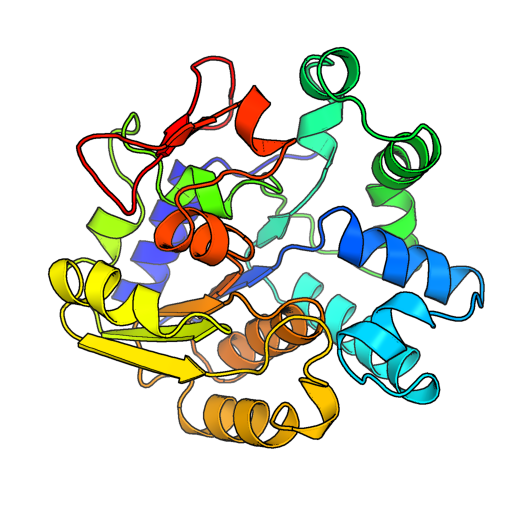577 C CA . GLU A 1 194 ? 0.970 -14.565 10.563 1.00 98.31 194 GLU A CA 1
ATOM 1578 C C . GLU A 1 194 ? -0.149 -13.776 9.876 1.00 98.31 194 GLU A C 1
ATOM 1580 O O . GLU A 1 194 ? -0.824 -13.006 10.560 1.00 98.31 194 GLU A O 1
ATOM 1585 N N . ALA A 1 195 ? -0.383 -13.942 8.569 1.00 98.06 195 ALA A N 1
ATOM 1586 C CA . ALA A 1 195 ? -1.305 -13.100 7.793 1.00 98.06 195 ALA A CA 1
ATOM 1587 C C . ALA A 1 195 ? -2.690 -12.914 8.441 1.00 98.06 195 ALA A C 1
ATOM 1589 O O . ALA A 1 195 ? -3.233 -11.808 8.407 1.00 98.06 195 ALA A O 1
ATOM 1590 N N . THR A 1 196 ? -3.241 -13.960 9.062 1.00 98.44 196 THR A N 1
ATOM 1591 C CA . THR A 1 196 ? -4.569 -13.958 9.700 1.00 98.44 196 THR A CA 1
ATOM 1592 C C . THR A 1 196 ? -4.562 -13.562 11.179 1.00 98.44 196 THR A C 1
ATOM 1594 O O . THR A 1 196 ? -5.630 -13.407 11.763 1.00 98.44 196 THR A O 1
ATOM 1597 N N . LYS A 1 197 ? -3.392 -13.357 11.806 1.00 98.44 197 LYS A N 1
ATOM 1598 C CA . LYS A 1 197 ? -3.279 -12.959 13.227 1.00 98.44 197 LYS A CA 1
ATOM 1599 C C . LYS A 1 197 ? -3.709 -11.510 13.495 1.00 98.44 197 LYS A C 1
ATOM 1601 O O . LYS A 1 197 ? -3.830 -11.109 14.655 1.00 98.44 197 LYS A O 1
ATOM 1606 N N . TYR A 1 198 ? -3.875 -10.714 12.444 1.00 98.50 198 TYR A N 1
ATOM 1607 C CA . TYR A 1 198 ? -4.178 -9.289 12.512 1.00 98.50 198 TYR A CA 1
ATOM 1608 C C . TYR A 1 198 ? -5.468 -8.990 11.755 1.00 98.50 198 TYR A C 1
ATOM 1610 O O . TYR A 1 198 ? -5.746 -9.597 10.720 1.00 98.50 198 TYR A O 1
ATOM 1618 N N . ASP A 1 199 ? -6.226 -8.013 12.244 1.00 98.75 199 ASP A N 1
ATOM 1619 C CA . ASP A 1 199 ? -7.425 -7.521 11.571 1.00 98.75 199 ASP A CA 1
ATOM 1620 C C . ASP A 1 199 ? -7.063 -6.832 10.251 1.00 98.75 199 ASP A C 1
ATOM 1622 O O . ASP A 1 199 ? -7.787 -6.963 9.266 1.00 98.75 199 ASP A O 1
ATOM 1626 N N . LEU A 1 200 ? -5.931 -6.118 10.211 1.00 98.75 200 LEU A N 1
ATOM 1627 C CA . LEU A 1 200 ? -5.458 -5.430 9.012 1.00 98.75 200 LEU A CA 1
ATOM 1628 C C . LEU A 1 200 ? -3.935 -5.233 9.019 1.00 98.75 200 LEU A C 1
ATOM 1630 O O . LEU A 1 200 ? -3.323 -4.930 10.046 1.00 98.75 200 LEU A O 1
ATOM 1634 N N . TRP A 1 201 ? -3.335 -5.337 7.835 1.00 98.81 201 TRP A N 1
ATOM 1635 C CA . TRP A 1 201 ? -1.939 -5.011 7.570 1.00 98.81 201 TRP A CA 1
ATOM 1636 C C . TRP A 1 201 ? -1.808 -3.685 6.811 1.00 98.81 201 TRP A C 1
ATOM 1638 O O . TRP A 1 201 ? -2.363 -3.531 5.721 1.00 98.81 201 TRP A O 1
ATOM 1648 N N . LEU A 1 202 ? -1.020 -2.751 7.342 1.00 98.62 202 LEU A N 1
ATOM 1649 C CA . LEU A 1 202 ? -0.696 -1.471 6.707 1.00 98.62 202 LEU A CA 1
ATOM 1650 C C . LEU A 1 202 ? 0.710 -1.521 6.100 1.00 98.62 202 LEU A C 1
ATOM 1652 O O . LEU A 1 202 ? 1.701 -1.678 6.817 1.00 98.62 202 LEU A O 1
ATOM 1656 N N . ILE A 1 203 ? 0.813 -1.367 4.780 1.00 98.31 203 ILE A N 1
ATOM 1657 C CA . ILE A 1 203 ? 2.075 -1.560 4.057 1.00 98.31 203 ILE A CA 1
ATOM 1658 C C . ILE A 1 203 ? 2.649 -0.224 3.587 1.00 98.31 203 ILE A C 1
ATOM 1660 O O . ILE A 1 203 ? 1.989 0.561 2.908 1.00 98.31 203 ILE A O 1
ATOM 1664 N N . GLY A 1 204 ? 3.907 0.021 3.948 1.00 96.31 204 GLY A N 1
ATOM 1665 C CA . GLY A 1 204 ? 4.719 1.170 3.556 1.00 96.31 204 GLY A CA 1
ATOM 1666 C C . GLY A 1 204 ? 6.115 0.731 3.129 1.00 96.31 204 GLY A C 1
ATOM 1667 O O . GLY A 1 204 ? 7.104 1.222 3.664 1.00 96.31 204 GLY A O 1
ATOM 1668 N N . ALA A 1 205 ? 6.185 -0.230 2.205 1.00 95.12 205 ALA A N 1
ATOM 1669 C CA . ALA A 1 205 ? 7.384 -1.032 1.955 1.00 95.12 205 ALA A CA 1
ATOM 1670 C C . ALA A 1 205 ? 7.957 -0.924 0.530 1.00 95.12 205 ALA A C 1
ATOM 1672 O O . ALA A 1 205 ? 8.600 -1.852 0.038 1.00 95.12 205 ALA A O 1
ATOM 1673 N N . GLY A 1 206 ? 7.717 0.214 -0.129 1.00 91.88 206 GLY A N 1
ATOM 1674 C CA . GLY A 1 206 ? 8.316 0.529 -1.425 1.00 91.88 206 GLY A CA 1
ATOM 1675 C C . GLY A 1 206 ? 7.962 -0.487 -2.508 1.00 91.88 206 GLY A C 1
ATOM 1676 O O . GLY A 1 206 ? 6.820 -0.941 -2.591 1.00 91.88 206 GLY A O 1
ATOM 1677 N N . GLU A 1 207 ? 8.945 -0.836 -3.337 1.00 92.62 207 GLU A N 1
ATOM 1678 C CA . GLU A 1 207 ? 8.711 -1.706 -4.493 1.00 92.62 207 GLU A CA 1
ATOM 1679 C C . GLU A 1 207 ? 8.273 -3.124 -4.075 1.00 92.62 207 GLU A C 1
ATOM 1681 O O . GLU A 1 207 ? 7.333 -3.695 -4.633 1.00 92.62 207 GLU A O 1
ATOM 1686 N N . LEU A 1 208 ? 8.884 -3.661 -3.018 1.00 95.50 208 LEU A N 1
ATOM 1687 C CA . LEU A 1 208 ? 8.604 -5.008 -2.511 1.00 95.50 208 LEU A CA 1
ATOM 1688 C C . LEU A 1 208 ? 7.265 -5.111 -1.768 1.00 95.50 208 LEU A C 1
ATOM 1690 O O . LEU A 1 208 ? 6.665 -6.184 -1.731 1.00 95.50 208 LEU A O 1
ATOM 1694 N N . GLY A 1 209 ? 6.744 -3.993 -1.248 1.00 96.19 209 GLY A N 1
ATOM 1695 C CA . GLY A 1 209 ? 5.469 -3.951 -0.528 1.00 96.19 209 GLY A CA 1
ATOM 1696 C C . GLY A 1 209 ? 4.279 -4.496 -1.318 1.00 96.19 209 GLY A C 1
ATOM 1697 O O . GLY A 1 209 ? 3.368 -5.081 -0.736 1.00 96.19 209 GLY A O 1
ATOM 1698 N N . ARG A 1 210 ? 4.309 -4.391 -2.649 1.00 95.56 210 ARG A N 1
ATOM 1699 C CA . ARG A 1 210 ? 3.246 -4.929 -3.513 1.00 95.56 210 ARG A CA 1
ATOM 1700 C C . ARG A 1 210 ? 3.187 -6.453 -3.486 1.00 95.56 210 ARG A C 1
ATOM 1702 O O . ARG A 1 210 ? 2.096 -7.016 -3.513 1.00 95.56 210 ARG A O 1
ATOM 1709 N N . LEU A 1 211 ? 4.332 -7.126 -3.363 1.00 98.06 211 LEU A N 1
ATOM 1710 C CA . LEU A 1 211 ? 4.354 -8.578 -3.181 1.00 98.06 211 LEU A CA 1
ATOM 1711 C C . LEU A 1 211 ? 3.768 -8.964 -1.821 1.00 98.06 211 LEU A C 1
ATOM 1713 O O . LEU A 1 211 ? 2.946 -9.877 -1.759 1.00 98.06 211 LEU A O 1
ATOM 1717 N N . TYR A 1 212 ? 4.100 -8.211 -0.764 1.00 98.56 212 TYR A N 1
ATOM 1718 C CA . TYR A 1 212 ? 3.536 -8.432 0.571 1.00 98.56 212 TYR A CA 1
ATOM 1719 C C . TYR A 1 212 ? 2.014 -8.341 0.558 1.00 98.56 212 TYR A C 1
ATOM 1721 O O . TYR A 1 212 ? 1.346 -9.204 1.119 1.00 98.56 212 TYR A O 1
ATOM 1729 N N . THR A 1 213 ? 1.449 -7.348 -0.137 1.00 98.25 213 THR A N 1
ATOM 1730 C CA . THR A 1 213 ? -0.010 -7.195 -0.190 1.00 98.25 213 THR A CA 1
ATOM 1731 C C . THR A 1 213 ? -0.728 -8.392 -0.826 1.00 98.25 213 THR A C 1
ATOM 1733 O O . THR A 1 213 ? -1.776 -8.819 -0.344 1.00 98.25 213 THR A O 1
ATOM 1736 N N . GLY A 1 214 ? -0.180 -8.971 -1.898 1.00 98.19 214 GLY A N 1
ATOM 1737 C CA . GLY A 1 214 ? -0.782 -10.162 -2.495 1.00 98.19 214 GLY A CA 1
ATOM 1738 C C . GLY A 1 214 ? -0.591 -11.401 -1.629 1.00 98.19 214 GLY A C 1
ATOM 1739 O O . GLY A 1 214 ? -1.527 -12.178 -1.470 1.00 98.19 214 GLY A O 1
ATOM 1740 N N . GLU A 1 215 ? 0.588 -11.563 -1.027 1.00 98.75 215 GLU A N 1
ATOM 1741 C CA . GLU A 1 215 ? 0.868 -12.721 -0.178 1.00 98.75 215 GLU A CA 1
ATOM 1742 C C . GLU A 1 215 ? -0.006 -12.740 1.078 1.00 98.75 215 GLU A C 1
ATOM 1744 O O . GLU A 1 215 ? -0.628 -13.758 1.366 1.00 98.75 215 GLU A O 1
ATOM 1749 N N . ILE A 1 216 ? -0.162 -11.598 1.759 1.00 98.88 216 ILE A N 1
ATOM 1750 C CA . ILE A 1 216 ? -1.061 -11.478 2.916 1.00 98.88 216 ILE A CA 1
ATOM 1751 C C . ILE A 1 216 ? -2.477 -11.919 2.534 1.00 98.88 216 ILE A C 1
ATOM 1753 O O . ILE A 1 216 ? -3.080 -12.707 3.259 1.00 98.88 216 ILE A O 1
ATOM 1757 N N . LYS A 1 217 ? -3.000 -11.472 1.382 1.00 98.69 217 LYS A N 1
ATOM 1758 C CA . LYS A 1 217 ? -4.332 -11.881 0.915 1.00 98.69 217 LYS A CA 1
ATOM 1759 C C . LYS A 1 217 ? -4.407 -13.376 0.596 1.00 98.69 217 LYS A C 1
ATOM 1761 O O . LYS A 1 217 ? -5.376 -14.020 0.995 1.00 98.69 217 LYS A O 1
ATOM 1766 N N . ARG A 1 218 ? -3.414 -13.945 -0.096 1.00 98.56 218 ARG A N 1
ATOM 1767 C CA . ARG A 1 218 ? -3.376 -15.387 -0.418 1.00 98.56 218 ARG A CA 1
ATOM 1768 C C . ARG A 1 218 ? -3.338 -16.263 0.832 1.00 98.56 218 ARG A C 1
ATOM 1770 O O . ARG A 1 218 ? -3.950 -17.326 0.844 1.00 98.56 218 ARG A O 1
ATOM 1777 N N . CYS A 1 219 ? -2.701 -15.785 1.896 1.00 98.69 219 CYS A N 1
ATOM 1778 C CA . CYS A 1 219 ? -2.691 -16.430 3.206 1.00 98.69 219 CYS A CA 1
ATOM 1779 C C . CYS A 1 219 ? -3.960 -16.161 4.039 1.00 98.69 219 CYS A C 1
ATOM 1781 O O . CYS A 1 219 ? -4.015 -16.535 5.206 1.00 98.69 219 CYS A O 1
ATOM 1783 N N . GLY A 1 220 ? -4.985 -15.525 3.464 1.00 98.69 220 GLY A N 1
ATOM 1784 C CA . GLY A 1 220 ? -6.276 -15.272 4.107 1.00 98.69 220 GLY A CA 1
ATOM 1785 C C . GLY A 1 220 ? -6.367 -13.957 4.891 1.00 98.69 220 GLY A C 1
ATOM 1786 O O . GLY A 1 220 ? -7.400 -13.667 5.492 1.00 98.69 220 GLY A O 1
ATOM 1787 N N . GLY A 1 221 ? -5.297 -13.164 4.898 1.00 98.75 221 GLY A N 1
ATOM 1788 C CA . GLY A 1 221 ? -5.210 -11.888 5.595 1.00 98.75 221 GLY A CA 1
ATOM 1789 C C . GLY A 1 221 ? -5.790 -10.706 4.818 1.00 98.75 221 GLY A C 1
ATOM 1790 O O . GLY A 1 221 ? -6.351 -10.826 3.724 1.00 98.75 221 GLY A O 1
ATOM 1791 N N . ARG A 1 222 ? -5.655 -9.523 5.423 1.00 98.81 222 ARG A N 1
ATOM 1792 C CA . ARG A 1 222 ? -6.253 -8.264 4.957 1.00 98.81 222 ARG A CA 1
ATOM 1793 C C . ARG A 1 222 ? -5.200 -7.184 4.933 1.00 98.81 222 ARG A C 1
ATOM 1795 O O . ARG A 1 222 ? -4.490 -7.009 5.918 1.00 98.81 222 ARG A O 1
ATOM 1802 N N . THR A 1 223 ? -5.079 -6.451 3.836 1.00 98.81 223 THR A N 1
ATOM 1803 C CA . THR A 1 223 ? -3.977 -5.505 3.678 1.00 98.81 223 THR A CA 1
ATOM 1804 C C . THR A 1 223 ? -4.310 -4.312 2.805 1.00 98.81 223 THR A C 1
ATOM 1806 O O . THR A 1 223 ? -5.087 -4.398 1.855 1.00 98.81 223 THR A O 1
ATOM 1809 N N . ILE A 1 224 ? -3.678 -3.188 3.117 1.00 98.44 224 ILE A N 1
ATOM 1810 C CA . ILE A 1 224 ? -3.694 -1.997 2.284 1.00 98.44 224 ILE A CA 1
ATOM 1811 C C . ILE A 1 224 ? -2.282 -1.428 2.156 1.00 98.44 224 ILE A C 1
ATOM 1813 O O . ILE A 1 224 ? -1.584 -1.194 3.147 1.00 98.44 224 ILE A O 1
ATOM 1817 N N . ASP A 1 225 ? -1.862 -1.169 0.922 1.00 97.88 225 ASP A N 1
ATOM 1818 C CA . ASP A 1 225 ? -0.696 -0.331 0.668 1.00 97.88 225 ASP A CA 1
ATOM 1819 C C . ASP A 1 225 ? -1.063 1.134 0.929 1.00 97.88 225 ASP A C 1
ATOM 1821 O O . ASP A 1 225 ? -1.836 1.735 0.183 1.00 97.88 225 ASP A O 1
ATOM 1825 N N . ILE A 1 226 ? -0.478 1.724 1.971 1.00 96.31 226 ILE A N 1
ATOM 1826 C CA . ILE A 1 226 ? -0.633 3.147 2.312 1.00 96.31 226 ILE A CA 1
ATOM 1827 C C . ILE A 1 226 ? 0.636 3.961 2.019 1.00 96.31 226 ILE A C 1
ATOM 1829 O O . ILE A 1 226 ? 0.610 5.190 2.065 1.00 96.31 226 ILE A O 1
ATOM 1833 N N . GLY A 1 227 ? 1.746 3.298 1.677 1.00 92.62 227 GLY A N 1
ATOM 1834 C CA . GLY A 1 227 ? 2.993 3.902 1.210 1.00 92.62 227 GLY A CA 1
ATOM 1835 C C . GLY A 1 227 ? 3.434 5.128 2.005 1.00 92.62 227 GLY A C 1
ATOM 1836 O O . GLY A 1 227 ? 3.787 5.044 3.180 1.00 92.62 227 GLY A O 1
ATOM 1837 N N . LYS A 1 228 ? 3.424 6.288 1.336 1.00 92.44 228 LYS A N 1
ATOM 1838 C CA . LYS A 1 228 ? 3.937 7.565 1.858 1.00 92.44 228 LYS A CA 1
ATOM 1839 C C . LYS A 1 228 ? 3.107 8.189 2.982 1.00 92.44 228 LYS A C 1
ATOM 1841 O O . LYS A 1 228 ? 3.553 9.176 3.563 1.00 92.44 228 LYS A O 1
ATOM 1846 N N . VAL A 1 229 ? 1.986 7.582 3.365 1.00 95.75 229 VAL A N 1
ATOM 1847 C CA . VAL A 1 229 ? 1.239 7.972 4.568 1.00 95.75 229 VAL A CA 1
ATOM 1848 C C . VAL A 1 229 ? 2.119 7.881 5.820 1.00 95.75 229 VAL A C 1
ATOM 1850 O O . VAL A 1 229 ? 2.114 8.808 6.629 1.00 95.75 229 VAL 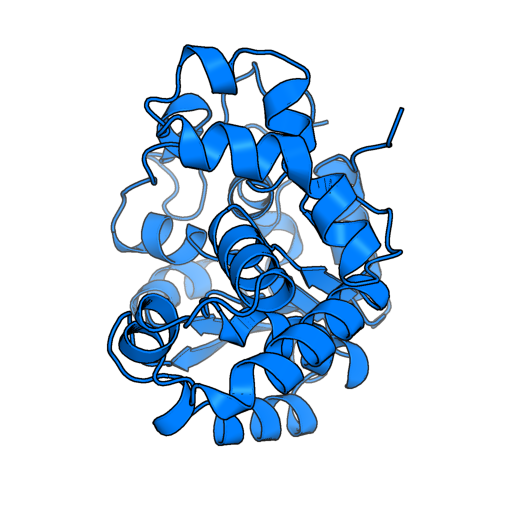A O 1
ATOM 1853 N N . PHE A 1 230 ? 2.957 6.841 5.949 1.00 96.25 230 PHE A N 1
ATOM 1854 C CA . PHE A 1 230 ? 3.896 6.736 7.074 1.00 96.25 230 PHE A CA 1
ATOM 1855 C C . PHE A 1 230 ? 4.915 7.884 7.092 1.00 96.25 230 PHE A C 1
ATOM 1857 O O . PHE A 1 230 ? 5.143 8.483 8.147 1.00 96.25 230 PHE A O 1
ATOM 1864 N N . ASP A 1 231 ? 5.491 8.234 5.932 1.00 94.12 231 ASP A N 1
ATOM 1865 C CA . ASP A 1 231 ? 6.376 9.398 5.812 1.00 94.12 231 ASP A CA 1
ATOM 1866 C C . ASP A 1 231 ? 5.654 10.671 6.283 1.00 94.12 231 ASP A C 1
ATOM 1868 O O . ASP A 1 231 ? 6.226 11.459 7.039 1.00 94.12 231 ASP A O 1
ATOM 1872 N N . ALA A 1 232 ? 4.400 10.863 5.868 1.00 95.44 232 ALA A N 1
ATOM 1873 C CA . ALA A 1 232 ? 3.622 12.049 6.200 1.00 95.44 232 ALA A CA 1
ATOM 1874 C C . ALA A 1 232 ? 3.296 12.150 7.696 1.00 95.44 232 ALA A C 1
ATOM 1876 O O . ALA A 1 232 ? 3.421 13.233 8.274 1.00 95.44 232 ALA A O 1
ATOM 1877 N N . TRP A 1 233 ? 2.948 11.036 8.342 1.00 95.88 233 TRP A N 1
ATOM 1878 C CA . TRP A 1 233 ? 2.694 10.985 9.782 1.00 95.88 233 TRP A CA 1
ATOM 1879 C C . TRP A 1 233 ? 3.936 11.316 10.604 1.00 95.88 233 TRP A C 1
ATOM 1881 O O . TRP A 1 233 ? 3.882 12.176 11.487 1.00 95.88 233 TRP A O 1
ATOM 1891 N N . VAL A 1 234 ? 5.061 10.663 10.304 1.00 94.81 234 VAL A N 1
ATOM 1892 C CA . VAL A 1 234 ? 6.277 10.768 11.120 1.00 94.81 234 VAL A CA 1
ATOM 1893 C C . VAL A 1 234 ? 7.035 12.057 10.839 1.00 94.81 234 VAL A C 1
ATOM 1895 O O . VAL A 1 234 ? 7.437 12.754 11.768 1.00 94.81 234 VAL A O 1
ATOM 1898 N N . ARG A 1 235 ? 7.207 12.418 9.564 1.00 94.75 235 ARG A N 1
ATOM 1899 C CA . ARG A 1 235 ? 7.989 13.603 9.174 1.00 94.75 235 ARG A CA 1
ATOM 1900 C C . ARG A 1 235 ? 7.169 14.880 9.142 1.00 94.75 235 ARG A C 1
ATOM 1902 O O . ARG A 1 235 ? 7.744 15.940 8.907 1.00 94.75 235 ARG A O 1
ATOM 1909 N N . ARG A 1 236 ? 5.846 14.782 9.323 1.00 93.94 236 ARG A N 1
ATOM 1910 C CA . ARG A 1 236 ? 4.915 15.911 9.196 1.00 93.94 236 ARG A CA 1
ATOM 1911 C C . ARG A 1 236 ? 5.155 16.665 7.890 1.00 93.94 236 ARG A C 1
ATOM 1913 O O . ARG A 1 236 ? 5.284 17.886 7.859 1.00 93.94 236 ARG A O 1
ATOM 1920 N N . LYS A 1 237 ? 5.245 15.903 6.797 1.00 93.50 237 LYS A N 1
ATOM 1921 C CA . LYS A 1 237 ? 5.514 16.423 5.458 1.00 93.50 237 LYS A CA 1
ATOM 1922 C C . LYS A 1 237 ? 4.797 15.594 4.403 1.00 93.50 237 LYS A C 1
ATOM 1924 O O . LYS A 1 237 ? 5.080 14.411 4.254 1.00 93.50 237 LYS A O 1
ATOM 1929 N N . LEU A 1 238 ? 3.930 16.247 3.639 1.00 88.94 238 LEU A N 1
ATOM 1930 C CA . LEU A 1 238 ? 3.315 15.662 2.453 1.00 88.94 238 LEU A CA 1
ATOM 1931 C C . LEU A 1 238 ? 4.293 15.676 1.277 1.00 88.94 238 LEU A C 1
ATOM 1933 O O . LEU A 1 238 ? 5.147 16.566 1.161 1.00 88.94 238 LEU A O 1
ATOM 1937 N N . ASP A 1 239 ? 4.171 14.695 0.386 1.00 83.88 239 ASP A N 1
ATOM 1938 C CA . ASP A 1 239 ? 4.854 14.770 -0.895 1.00 83.88 239 ASP A CA 1
ATOM 1939 C C . ASP A 1 239 ? 4.265 15.901 -1.757 1.00 83.88 239 ASP A C 1
ATOM 1941 O O . ASP A 1 239 ? 3.163 16.403 -1.530 1.00 83.88 239 ASP A O 1
ATOM 1945 N N . LYS A 1 240 ? 5.032 16.334 -2.761 1.00 80.56 240 LYS A N 1
ATOM 1946 C CA . LYS A 1 240 ? 4.674 17.499 -3.581 1.00 80.56 240 LYS A CA 1
ATOM 1947 C C . LYS A 1 240 ? 3.335 17.346 -4.300 1.00 80.56 240 LYS A C 1
ATOM 1949 O O . LYS A 1 240 ? 2.700 18.361 -4.564 1.00 80.56 240 LYS A O 1
ATOM 1954 N N . ARG A 1 241 ? 2.936 16.119 -4.647 1.00 77.12 241 ARG A N 1
ATOM 1955 C CA . ARG A 1 241 ? 1.670 15.866 -5.335 1.00 77.12 241 ARG A CA 1
ATOM 1956 C C . ARG A 1 241 ? 0.512 15.986 -4.356 1.00 77.12 241 ARG A C 1
ATOM 1958 O O . ARG A 1 241 ? -0.466 16.655 -4.669 1.00 77.12 241 ARG A O 1
ATOM 1965 N N . MET A 1 242 ? 0.677 15.436 -3.156 1.00 83.06 242 MET A N 1
ATOM 1966 C CA . MET A 1 242 ? -0.318 15.539 -2.094 1.00 83.06 242 MET A CA 1
ATOM 1967 C C . MET A 1 242 ? -0.566 16.972 -1.629 1.00 83.06 242 MET A C 1
ATOM 1969 O O . MET A 1 242 ? -1.709 17.307 -1.348 1.00 83.06 242 MET A O 1
ATOM 1973 N N . LEU A 1 243 ? 0.443 17.853 -1.634 1.00 83.56 243 LEU A N 1
ATOM 1974 C CA . LEU A 1 243 ? 0.263 19.278 -1.295 1.00 83.56 243 LEU A CA 1
ATOM 1975 C C . LEU A 1 243 ? -0.768 20.012 -2.172 1.00 83.56 243 LEU A C 1
ATOM 1977 O O . LEU A 1 243 ? -1.219 21.092 -1.804 1.00 83.56 243 LEU A O 1
ATOM 1981 N N . LEU A 1 244 ? -1.116 19.464 -3.340 1.00 78.06 244 LEU A N 1
ATOM 1982 C CA . LEU A 1 244 ? -2.112 20.055 -4.235 1.00 78.06 244 LEU A CA 1
ATOM 1983 C C . LEU A 1 244 ? -3.550 19.754 -3.815 1.00 78.06 244 LEU A C 1
ATOM 1985 O O . LEU A 1 244 ? -4.451 20.489 -4.209 1.00 78.06 244 LEU A O 1
ATOM 1989 N N . ILE A 1 245 ? -3.754 18.665 -3.073 1.00 80.75 245 ILE A N 1
ATOM 1990 C CA . ILE A 1 245 ? -5.081 18.139 -2.745 1.00 80.75 245 ILE A CA 1
ATOM 1991 C C . ILE A 1 245 ? -5.287 17.949 -1.246 1.00 80.75 245 ILE A C 1
ATOM 1993 O O . ILE A 1 245 ? -6.409 17.703 -0.830 1.00 80.75 245 ILE A O 1
ATOM 1997 N N . ALA A 1 246 ? -4.241 18.050 -0.430 1.00 88.50 246 ALA A N 1
ATOM 1998 C CA . ALA A 1 246 ? -4.323 17.824 1.000 1.00 88.50 246 ALA A CA 1
ATOM 1999 C C . ALA A 1 246 ? -3.378 18.720 1.794 1.00 88.50 246 ALA A C 1
ATOM 2001 O O . ALA A 1 246 ? -2.304 19.118 1.334 1.00 88.50 246 ALA A O 1
ATOM 2002 N N . THR A 1 247 ? -3.755 18.946 3.045 1.00 93.12 247 THR A N 1
ATOM 2003 C CA . THR A 1 247 ? -2.888 19.474 4.092 1.00 93.12 247 THR A CA 1
ATOM 2004 C C . THR A 1 247 ? -2.827 18.497 5.262 1.00 93.12 247 THR A C 1
ATOM 2006 O O . THR A 1 247 ? -3.662 17.601 5.420 1.00 93.12 247 THR A O 1
ATOM 2009 N N . LEU A 1 248 ? -1.788 18.633 6.084 1.00 94.50 248 LEU A N 1
ATOM 2010 C CA . LEU A 1 248 ? -1.711 17.898 7.340 1.00 94.50 248 LEU A CA 1
ATOM 2011 C C . LEU A 1 248 ? -2.767 18.442 8.297 1.00 94.50 248 LEU A C 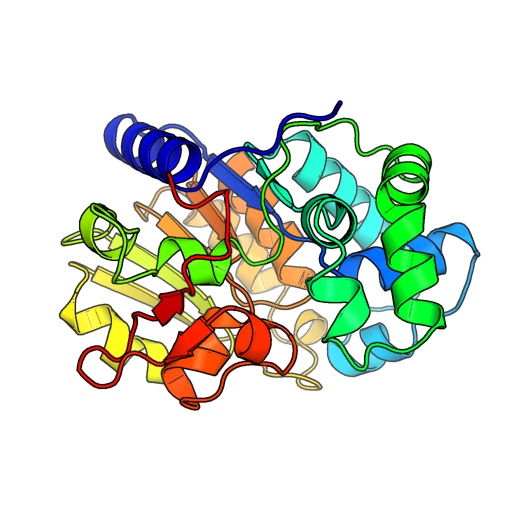1
ATOM 2013 O O . LEU A 1 248 ? -2.996 19.647 8.360 1.00 94.50 248 LEU A O 1
ATOM 2017 N N . CYS A 1 249 ? -3.375 17.558 9.077 1.00 94.06 249 CYS A N 1
ATOM 2018 C CA . CYS A 1 249 ? -4.280 17.986 10.124 1.00 94.06 249 CYS A CA 1
ATOM 2019 C C . CYS A 1 249 ? -3.481 18.474 11.344 1.00 94.06 249 CYS A C 1
ATOM 2021 O O . CYS A 1 249 ? -2.635 17.740 11.867 1.00 94.06 249 CYS A O 1
ATOM 2023 N N . GLU A 1 250 ? -3.716 19.711 11.784 1.00 92.25 250 GLU A N 1
ATOM 2024 C CA . GLU A 1 250 ? -2.965 20.329 12.891 1.00 92.25 250 GLU A CA 1
ATOM 2025 C C . GLU A 1 250 ? -3.330 19.735 14.255 1.00 92.25 250 GLU A C 1
ATOM 2027 O O . GLU A 1 250 ? -2.468 19.513 15.102 1.00 92.25 250 GLU A O 1
ATOM 2032 N N . ASP A 1 251 ? -4.601 19.398 14.449 1.00 93.00 251 ASP A N 1
ATOM 2033 C CA . ASP A 1 251 ? -5.134 18.828 15.686 1.00 93.00 251 ASP A CA 1
ATOM 2034 C C . ASP A 1 251 ? -5.128 17.290 15.713 1.00 93.00 251 ASP A C 1
ATOM 2036 O O . ASP A 1 251 ? -5.428 16.698 16.748 1.00 93.00 251 ASP A O 1
ATOM 2040 N N . HIS A 1 252 ? -4.739 16.622 14.618 1.00 94.25 252 HIS A N 1
ATOM 2041 C CA . HIS A 1 252 ? -4.669 15.161 14.573 1.00 94.25 252 HIS A CA 1
ATOM 2042 C C . HIS A 1 252 ? -3.495 14.638 13.737 1.00 94.25 252 HIS A C 1
ATOM 2044 O O . HIS A 1 252 ? -3.457 14.760 12.515 1.00 94.25 252 HIS A O 1
ATOM 2050 N N . LYS A 1 253 ? -2.524 13.978 14.381 1.00 94.44 253 LYS A N 1
ATOM 2051 C CA . LYS A 1 253 ? -1.253 13.621 13.720 1.00 94.44 253 LYS A CA 1
ATOM 2052 C C . LYS A 1 253 ? -1.370 12.576 12.608 1.00 94.44 253 LYS A C 1
ATOM 2054 O O . LYS A 1 253 ? -0.525 12.577 11.714 1.00 94.44 253 LYS A O 1
ATOM 2059 N N . LEU A 1 254 ? -2.389 11.720 12.679 1.00 95.50 254 LEU A N 1
ATOM 2060 C CA . LEU A 1 254 ? -2.639 10.653 11.705 1.00 95.50 254 LEU A CA 1
ATOM 2061 C C . LEU A 1 254 ? -3.628 11.030 10.596 1.00 95.50 254 LEU A C 1
ATOM 2063 O O . LEU A 1 254 ? -3.810 10.247 9.671 1.00 95.50 254 LEU A O 1
ATOM 2067 N N . LEU A 1 255 ? -4.278 12.194 10.683 1.00 96.38 255 LEU A N 1
ATOM 2068 C CA . LEU A 1 255 ? -5.295 12.580 9.709 1.00 96.38 255 LEU A CA 1
ATOM 2069 C C . LEU A 1 255 ? -4.784 13.664 8.761 1.00 96.38 255 LEU A C 1
ATOM 2071 O O . LEU A 1 255 ? -3.856 14.424 9.064 1.00 96.38 255 LEU A O 1
ATOM 2075 N N . PHE A 1 256 ? -5.455 13.748 7.621 1.00 95.44 256 PHE A N 1
ATOM 2076 C CA . PHE A 1 256 ? -5.239 14.744 6.581 1.00 95.44 256 PHE A CA 1
ATOM 2077 C C . PHE A 1 256 ? -6.522 15.538 6.355 1.00 95.44 256 PHE A C 1
ATOM 2079 O O . PHE A 1 256 ? -7.620 15.023 6.544 1.00 95.44 256 PHE A O 1
ATOM 2086 N N . VAL A 1 257 ? -6.401 16.791 5.935 1.00 93.44 257 VAL A N 1
ATOM 2087 C CA . VAL A 1 257 ? -7.541 17.565 5.434 1.00 93.44 257 VAL A CA 1
ATOM 2088 C C . VAL A 1 257 ? -7.437 17.558 3.919 1.00 93.44 257 VAL A C 1
ATOM 2090 O O . VAL A 1 257 ? -6.487 18.117 3.375 1.00 93.44 257 VAL A O 1
ATOM 2093 N N . ILE A 1 258 ? -8.370 16.892 3.242 1.00 87.88 258 ILE A N 1
ATOM 2094 C CA . ILE A 1 258 ? -8.368 16.789 1.780 1.00 87.88 258 ILE A CA 1
ATOM 2095 C C . ILE A 1 258 ? -9.260 17.899 1.211 1.00 87.88 258 ILE A C 1
ATOM 2097 O O . ILE A 1 258 ? -10.371 18.110 1.684 1.00 87.88 258 ILE A O 1
ATOM 2101 N N . GLY A 1 259 ? -8.783 18.650 0.222 1.00 78.62 259 GLY A N 1
ATOM 2102 C CA . GLY A 1 259 ? -9.528 19.749 -0.388 1.00 78.62 259 GLY A CA 1
ATOM 2103 C C . GLY A 1 259 ? -10.795 19.282 -1.116 1.00 78.62 259 GLY A C 1
ATOM 2104 O O . GLY A 1 259 ? -10.813 18.212 -1.723 1.00 78.62 259 GLY A O 1
ATOM 2105 N N . ASN A 1 260 ? -11.831 20.129 -1.108 1.00 57.88 260 ASN A N 1
ATOM 2106 C CA . ASN A 1 260 ? -13.157 19.868 -1.696 1.00 57.88 260 ASN A CA 1
ATOM 2107 C C . ASN A 1 260 ? -13.152 19.563 -3.210 1.00 57.88 260 ASN A C 1
ATOM 2109 O O . ASN A 1 260 ? -14.157 19.100 -3.730 1.00 57.88 260 ASN A O 1
ATOM 2113 N N . GLU A 1 261 ? -12.049 19.815 -3.923 1.00 52.34 261 GLU A N 1
ATOM 2114 C CA . GLU A 1 261 ? -11.899 19.507 -5.358 1.00 52.34 261 GLU A CA 1
ATOM 2115 C C . GLU A 1 261 ? -11.637 18.009 -5.639 1.00 52.34 261 GLU A C 1
ATOM 2117 O O . GLU A 1 261 ? -11.431 17.616 -6.781 1.00 52.34 261 GLU A O 1
ATOM 2122 N N . SER A 1 262 ? -11.597 17.155 -4.614 1.00 54.19 262 SER A N 1
ATOM 2123 C CA . SER A 1 262 ? -11.402 15.712 -4.780 1.00 54.19 262 SER A CA 1
ATOM 2124 C C . SER A 1 262 ? -12.754 14.994 -4.866 1.00 54.19 262 SER A C 1
ATOM 2126 O O . SER A 1 262 ? -13.264 14.470 -3.882 1.00 54.19 262 SER A O 1
ATOM 2128 N N . GLU A 1 263 ? -13.331 14.949 -6.070 1.00 50.16 263 GLU A N 1
ATOM 2129 C CA . GLU A 1 263 ? -14.680 14.421 -6.377 1.00 50.16 263 GLU A CA 1
ATOM 2130 C C . GLU A 1 263 ? -14.908 12.914 -6.090 1.00 50.16 263 GLU A C 1
ATOM 2132 O O . GLU A 1 263 ? -15.879 12.332 -6.553 1.00 50.16 263 GLU A O 1
ATOM 2137 N N . ASN A 1 264 ? -14.040 12.243 -5.326 1.00 55.03 264 ASN A N 1
ATOM 2138 C CA . ASN A 1 264 ? -14.153 10.808 -5.016 1.00 55.03 264 ASN A CA 1
ATOM 2139 C C . ASN A 1 264 ? -14.182 10.506 -3.506 1.00 55.03 264 ASN A C 1
ATOM 2141 O O . ASN A 1 264 ? -13.903 9.375 -3.098 1.00 55.03 264 ASN A O 1
ATOM 2145 N N . ILE A 1 265 ? -14.451 11.519 -2.677 1.00 54.88 265 ILE A N 1
ATOM 2146 C CA . ILE A 1 265 ? -14.500 11.387 -1.215 1.00 54.88 265 ILE A CA 1
ATOM 2147 C C . ILE A 1 265 ? -15.823 10.779 -0.712 1.00 54.88 265 ILE A C 1
ATOM 2149 O O . ILE A 1 265 ? -15.799 10.074 0.296 1.00 54.88 265 ILE A O 1
ATOM 2153 N N . GLU A 1 266 ? -16.940 10.979 -1.417 1.00 48.81 266 GLU A N 1
ATOM 2154 C CA . GLU A 1 266 ? -18.248 10.379 -1.090 1.00 48.81 266 GLU A CA 1
ATOM 2155 C C . GLU A 1 266 ? -18.693 9.395 -2.185 1.00 48.81 266 GLU A C 1
ATOM 2157 O O . GLU A 1 266 ? -18.793 9.814 -3.359 1.00 48.81 266 GLU A O 1
#

Organism: NCBI:txid1070528

Secondary structure (DSSP, 8-state):
-PPBPPHHHHHHHHHHHHHTT--EEEE--HHHHHHHHHHHHTT---HHHHHHH---GGGHHHHHHHHHHHHHH-SEEE-TTHHHHSSHHHHH----HHHHHHHHTHHHHHHHHT-----EE-TTHHHHTTBTTSSS-HHHHHTT-EEEEEES-TTHHHHHTTTSSEEEEEE---TTS-HIIIIIHHHHHHHHHHGGGSSEEEEE-HHHHHHHHHHHHHTT-EEEE-TTHHHHHHH----TTGGGTEEE-SS-TT-EEE-TT-TT--